Protein AF-A0A7S1UQX5-F1 (afdb_monomer_lite)

pLDDT: mean 83.24, std 14.81, range [31.02, 98.19]

Sequence (223 aa):
TNSTMTHAFTNCSPFKTVGVLFFVQLVHEDAQVPDVVDAFVSGKASMSRFLHDFLPGFGGYVTQLALYLQGMTSTKAKHRLEFRFDDPKRTVDNVIRQRLEHHELERLQRRKSIKKKERRQMIRLKQAEKFRAYHTNPTLFTGEEVDQMNAVRPTDDQVELMCNGLLRHHCCYRNCPDYLKNFMTENDRRFLRRRGLMRHFQHDNVNGTQAKGWHNACQKYVR

Radius of gyration: 35.77 Å; chains: 1; bounding box: 70×33×91 Å

Structure (mmCIF, N/CA/C/O backbone):
data_AF-A0A7S1UQX5-F1
#
_entry.id   AF-A0A7S1UQX5-F1
#
loop_
_atom_site.group_PDB
_atom_site.id
_atom_site.type_symbol
_atom_site.label_atom_id
_atom_site.label_alt_id
_atom_site.label_comp_id
_atom_site.label_asym_id
_atom_site.label_entity_id
_atom_site.label_seq_id
_atom_site.pdbx_PDB_ins_code
_atom_site.Cartn_x
_atom_site.Cartn_y
_atom_site.Cartn_z
_atom_site.occupancy
_atom_site.B_iso_or_equiv
_atom_site.auth_seq_id
_atom_site.auth_comp_id
_atom_site.auth_asym_id
_atom_site.auth_atom_id
_atom_site.pdbx_PDB_model_num
ATOM 1 N N . THR A 1 1 ? -0.573 -8.946 -8.338 1.00 39.69 1 THR A N 1
ATOM 2 C CA . THR A 1 1 ? 0.085 -9.657 -9.449 1.00 39.69 1 THR A CA 1
ATOM 3 C C . THR A 1 1 ? 0.193 -8.701 -10.617 1.00 39.69 1 THR A C 1
ATOM 5 O O . THR A 1 1 ? -0.637 -8.706 -11.513 1.00 39.69 1 THR A O 1
ATOM 8 N N . ASN A 1 2 ? 1.188 -7.810 -10.570 1.00 31.02 2 ASN A N 1
ATOM 9 C CA . ASN A 1 2 ? 1.537 -7.011 -11.738 1.00 31.02 2 ASN A CA 1
ATOM 10 C C . ASN A 1 2 ? 2.248 -7.959 -12.693 1.00 31.02 2 ASN A C 1
ATOM 12 O O . ASN A 1 2 ? 3.453 -8.162 -12.586 1.00 31.02 2 ASN A O 1
ATOM 16 N N . SER A 1 3 ? 1.473 -8.589 -13.573 1.00 38.72 3 SER A N 1
ATOM 17 C CA . SER A 1 3 ? 2.005 -9.118 -14.816 1.00 38.72 3 SER A CA 1
ATOM 18 C C . SER A 1 3 ? 2.465 -7.903 -15.617 1.00 38.72 3 SER A C 1
ATOM 20 O O . SER A 1 3 ? 1.751 -7.360 -16.454 1.00 38.72 3 SER A O 1
ATOM 22 N N . THR A 1 4 ? 3.660 -7.405 -15.297 1.00 39.09 4 THR A N 1
ATOM 23 C CA . THR A 1 4 ? 4.512 -6.836 -16.325 1.00 39.09 4 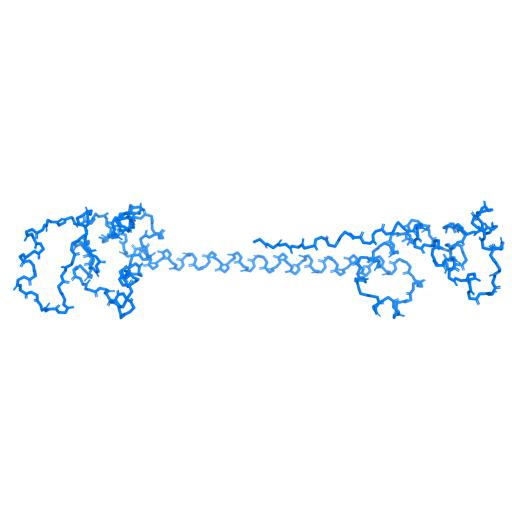THR A CA 1
ATOM 24 C C . THR A 1 4 ? 4.685 -7.976 -17.304 1.00 39.09 4 THR A C 1
ATOM 26 O O . THR A 1 4 ? 5.504 -8.864 -17.071 1.00 39.09 4 THR A O 1
ATOM 29 N N . MET A 1 5 ? 3.839 -8.007 -18.334 1.00 37.81 5 MET A N 1
ATOM 30 C CA . MET A 1 5 ? 4.180 -8.684 -19.565 1.00 37.81 5 MET A CA 1
ATOM 31 C C . MET A 1 5 ? 5.543 -8.127 -19.935 1.00 37.81 5 MET A C 1
ATOM 33 O O . MET A 1 5 ? 5.682 -7.005 -20.420 1.00 37.81 5 MET A O 1
ATOM 37 N N . THR A 1 6 ? 6.566 -8.891 -19.578 1.00 42.19 6 THR A N 1
ATOM 38 C CA . THR A 1 6 ? 7.854 -8.876 -20.221 1.00 42.19 6 THR A CA 1
ATOM 39 C C . THR A 1 6 ? 7.514 -9.106 -21.677 1.00 42.19 6 THR A C 1
ATOM 41 O O . THR A 1 6 ? 7.377 -10.241 -22.123 1.00 42.19 6 THR A O 1
ATOM 44 N N . HIS A 1 7 ? 7.296 -8.015 -22.418 1.00 43.50 7 HIS A N 1
ATOM 45 C CA . HIS A 1 7 ? 7.567 -8.028 -23.838 1.00 43.50 7 HIS A CA 1
ATOM 46 C C . HIS A 1 7 ? 8.934 -8.686 -23.918 1.00 43.50 7 HIS A C 1
ATOM 48 O O . HIS A 1 7 ? 9.900 -8.134 -23.389 1.00 43.50 7 HIS A O 1
ATOM 54 N N . ALA A 1 8 ? 8.975 -9.922 -24.422 1.00 41.66 8 ALA A N 1
ATOM 55 C CA . ALA A 1 8 ? 10.213 -10.563 -24.800 1.00 41.66 8 ALA A CA 1
ATOM 56 C C . ALA A 1 8 ? 10.880 -9.522 -25.682 1.00 41.66 8 ALA A C 1
ATOM 58 O O . ALA A 1 8 ? 10.361 -9.202 -26.754 1.00 41.66 8 ALA A O 1
ATOM 59 N N . PHE A 1 9 ? 11.871 -8.835 -25.111 1.00 43.25 9 PHE A N 1
ATOM 60 C CA . PHE A 1 9 ? 12.416 -7.647 -25.720 1.00 43.25 9 PHE A CA 1
ATOM 61 C C . PHE A 1 9 ? 12.790 -8.056 -27.136 1.00 43.25 9 PHE A C 1
ATOM 63 O O . PHE A 1 9 ? 13.454 -9.076 -27.333 1.00 43.25 9 PHE A O 1
ATOM 70 N N . THR A 1 10 ? 12.314 -7.290 -28.112 1.00 49.22 10 THR A N 1
ATOM 71 C CA . THR A 1 10 ? 12.783 -7.298 -29.494 1.00 49.22 10 THR A CA 1
ATOM 72 C C . THR A 1 10 ? 14.257 -6.876 -29.497 1.00 49.22 10 THR A C 1
ATOM 74 O O . THR A 1 10 ? 14.613 -5.806 -29.977 1.00 49.22 10 THR A O 1
ATOM 77 N N . ASN A 1 11 ? 15.108 -7.687 -28.872 1.00 51.62 11 ASN A N 1
ATOM 78 C CA . ASN A 1 11 ? 16.544 -7.537 -28.745 1.00 51.62 11 ASN A CA 1
ATOM 79 C C . ASN A 1 11 ? 17.152 -8.125 -30.014 1.00 51.62 11 ASN A C 1
ATOM 81 O O . ASN A 1 11 ? 17.810 -9.167 -30.002 1.00 51.62 11 ASN A O 1
ATOM 85 N N . CYS A 1 12 ? 16.902 -7.469 -31.146 1.00 57.09 12 CYS A N 1
ATOM 86 C CA . CYS A 1 12 ? 17.826 -7.608 -32.255 1.00 57.09 12 CYS A CA 1
ATOM 87 C C . CYS A 1 12 ? 19.167 -7.068 -31.758 1.00 57.09 12 CYS A C 1
ATOM 89 O O . CYS A 1 12 ? 19.245 -5.932 -31.290 1.00 57.09 12 CYS A O 1
ATOM 91 N N . SER A 1 13 ? 20.209 -7.902 -31.796 1.00 66.25 13 SER A N 1
ATOM 92 C CA . SER A 1 13 ? 21.559 -7.422 -31.520 1.00 66.25 13 SER A CA 1
ATOM 93 C C . SER A 1 13 ? 21.862 -6.240 -32.452 1.00 66.25 13 SER A C 1
ATOM 95 O O . SER A 1 13 ? 21.314 -6.196 -33.559 1.00 66.25 13 SER A O 1
ATOM 97 N N . PRO A 1 14 ? 22.742 -5.301 -32.066 1.00 64.56 14 PRO A N 1
ATOM 98 C CA . PRO A 1 14 ? 23.138 -4.199 -32.944 1.00 64.56 14 PRO A CA 1
ATOM 99 C C . PRO A 1 14 ? 23.530 -4.680 -34.351 1.00 64.56 14 PRO A C 1
ATOM 101 O O . PRO A 1 14 ? 23.203 -4.035 -35.340 1.00 64.56 14 PRO A O 1
ATOM 104 N N . PHE A 1 15 ? 24.127 -5.873 -34.446 1.00 67.94 15 PHE A N 1
ATOM 105 C CA . PHE A 1 15 ? 24.440 -6.559 -35.701 1.00 67.94 15 PHE A CA 1
ATOM 106 C C . PHE A 1 15 ? 23.213 -6.872 -36.563 1.00 67.94 15 PHE A C 1
ATOM 108 O O . PHE A 1 15 ? 23.235 -6.612 -37.761 1.00 67.94 15 PHE A O 1
ATOM 115 N N . LYS A 1 16 ? 22.131 -7.389 -35.970 1.00 71.44 16 LYS A N 1
ATOM 116 C CA . LYS A 1 16 ? 20.876 -7.651 -36.690 1.00 71.44 16 LYS A CA 1
ATOM 117 C C . LYS A 1 16 ? 20.224 -6.353 -37.157 1.00 71.44 16 LYS A C 1
ATOM 119 O O . LYS A 1 16 ? 19.716 -6.304 -38.269 1.00 71.44 16 LYS A O 1
ATOM 124 N N . THR A 1 17 ? 20.268 -5.302 -36.338 1.00 70.69 17 THR A N 1
ATOM 125 C CA . THR A 1 17 ? 19.738 -3.984 -36.715 1.00 70.69 17 THR A CA 1
ATOM 126 C C . THR A 1 17 ? 20.498 -3.408 -37.902 1.00 70.69 17 THR A C 1
ATOM 128 O O . THR A 1 17 ? 19.877 -2.993 -38.872 1.00 70.69 17 THR A O 1
ATOM 131 N N . VAL A 1 18 ? 21.831 -3.439 -37.867 1.00 72.06 18 VAL A N 1
ATOM 132 C CA . VAL A 1 18 ? 22.649 -2.937 -38.975 1.00 72.06 18 VAL A CA 1
ATOM 133 C C . VAL A 1 18 ? 22.492 -3.782 -40.232 1.00 72.06 18 VAL A C 1
ATOM 135 O O . VAL A 1 18 ? 22.355 -3.212 -41.305 1.00 72.06 18 VAL A O 1
ATOM 138 N N . GLY A 1 19 ? 22.405 -5.109 -40.114 1.00 74.88 19 GLY A N 1
ATOM 139 C CA . GLY A 1 19 ? 22.097 -5.971 -41.257 1.00 74.88 19 GLY A CA 1
ATOM 140 C C . GLY A 1 19 ? 20.764 -5.609 -41.922 1.00 74.88 19 GLY A C 1
ATOM 141 O O . GLY A 1 19 ? 20.696 -5.503 -43.140 1.00 74.88 19 GLY A O 1
ATOM 142 N N . VAL A 1 20 ? 19.718 -5.337 -41.134 1.00 77.31 20 VAL A N 1
ATOM 143 C CA . VAL A 1 20 ? 18.417 -4.900 -41.671 1.00 77.31 20 VAL A CA 1
ATOM 144 C C . VAL A 1 20 ? 18.505 -3.514 -42.313 1.00 77.31 20 VAL A C 1
ATOM 146 O O . VAL A 1 20 ? 17.935 -3.316 -43.379 1.00 77.31 20 VAL A O 1
ATOM 149 N N . LEU A 1 21 ? 19.226 -2.563 -41.710 1.00 75.38 21 LEU A N 1
ATOM 150 C CA . LEU A 1 21 ? 19.409 -1.227 -42.292 1.00 75.38 21 LEU A CA 1
ATOM 151 C C . LEU A 1 21 ? 20.172 -1.284 -43.624 1.00 75.38 21 LEU A C 1
ATOM 153 O O . LEU A 1 21 ? 19.762 -0.632 -44.578 1.00 75.38 21 LEU A O 1
ATOM 157 N N . PHE A 1 22 ? 21.220 -2.108 -43.703 1.00 77.31 22 PHE A N 1
ATOM 158 C CA . PHE A 1 22 ? 21.997 -2.318 -44.927 1.00 77.31 22 PHE A CA 1
ATOM 159 C C . PHE A 1 22 ? 21.156 -2.991 -46.019 1.00 77.31 22 PHE A C 1
ATOM 161 O O . PHE A 1 22 ? 21.194 -2.587 -47.174 1.00 77.31 22 PHE A O 1
ATOM 168 N N . PHE A 1 23 ? 20.339 -3.982 -45.647 1.00 80.69 23 PHE A N 1
ATOM 169 C CA . PHE A 1 23 ? 19.384 -4.606 -46.563 1.00 80.69 23 PHE A CA 1
ATOM 170 C C . PHE A 1 23 ? 18.376 -3.591 -47.121 1.00 80.69 23 PHE A C 1
ATOM 172 O O . PHE A 1 23 ? 18.176 -3.535 -48.329 1.00 80.69 23 PHE A O 1
ATOM 179 N N . VAL A 1 24 ? 17.769 -2.765 -46.262 1.00 79.12 24 VAL A N 1
ATOM 180 C CA . VAL A 1 24 ? 16.806 -1.732 -46.686 1.00 79.12 24 VAL A CA 1
ATOM 181 C C . VAL A 1 24 ? 17.456 -0.717 -47.624 1.00 79.12 24 VAL A C 1
ATOM 183 O O . VAL A 1 24 ? 16.841 -0.332 -48.613 1.00 79.12 24 VAL A O 1
ATOM 186 N N . GLN A 1 25 ? 18.695 -0.311 -47.343 1.00 80.06 25 GLN A N 1
ATOM 187 C CA . GLN A 1 25 ? 19.447 0.575 -48.226 1.00 80.06 25 GLN A CA 1
ATOM 188 C C . GLN A 1 25 ? 19.647 -0.048 -49.612 1.00 80.06 25 GLN A C 1
ATOM 190 O O . GLN A 1 25 ? 19.302 0.587 -50.600 1.00 80.06 25 GLN A O 1
ATOM 195 N N . LEU A 1 26 ? 20.141 -1.288 -49.687 1.00 83.12 26 LEU A N 1
ATOM 196 C CA . LEU A 1 26 ? 20.361 -1.973 -50.966 1.00 83.12 26 LEU A CA 1
ATOM 197 C C . LEU A 1 26 ? 19.061 -2.110 -51.771 1.00 83.12 26 LEU A C 1
ATOM 199 O O . LEU A 1 26 ? 19.061 -1.918 -52.981 1.00 83.12 26 LEU A O 1
ATOM 203 N N . VAL A 1 27 ? 17.936 -2.375 -51.099 1.00 81.44 27 VAL A N 1
ATOM 204 C CA . VAL A 1 27 ? 16.612 -2.404 -51.740 1.00 81.44 27 VAL A CA 1
ATOM 205 C C . VAL A 1 27 ? 16.208 -1.028 -52.284 1.00 81.44 27 VAL A C 1
ATOM 207 O O . VAL A 1 27 ? 15.616 -0.959 -53.354 1.00 81.44 27 VAL A O 1
ATOM 210 N N . HIS A 1 28 ? 16.519 0.066 -51.582 1.00 79.44 28 HIS A N 1
ATOM 211 C CA . HIS A 1 28 ? 16.268 1.429 -52.074 1.00 79.44 28 HIS A CA 1
ATOM 212 C C . HIS A 1 28 ? 17.201 1.851 -53.219 1.00 79.44 28 HIS A C 1
ATOM 214 O O . HIS A 1 28 ? 16.878 2.790 -53.939 1.00 79.44 28 HIS A O 1
ATOM 220 N N . GLU A 1 29 ? 18.344 1.185 -53.374 1.00 85.88 29 GLU A N 1
ATOM 221 C CA . GLU A 1 29 ? 19.304 1.382 -54.468 1.00 85.88 29 GLU A CA 1
ATOM 222 C C . GLU A 1 29 ? 19.028 0.443 -55.662 1.00 85.88 29 GLU A C 1
ATOM 224 O O . GLU A 1 29 ? 19.882 0.283 -56.532 1.00 85.88 29 GLU A O 1
ATOM 229 N N . ASP A 1 30 ? 17.848 -0.190 -55.703 1.00 91.19 30 ASP A N 1
ATOM 230 C CA . ASP A 1 30 ? 17.412 -1.137 -56.741 1.00 91.19 30 ASP A CA 1
ATOM 231 C C . ASP A 1 30 ? 18.352 -2.352 -56.933 1.00 91.19 30 ASP A C 1
ATOM 233 O O . ASP A 1 30 ? 18.379 -2.987 -57.997 1.00 91.19 30 ASP A O 1
ATOM 237 N N . ALA A 1 31 ? 19.109 -2.717 -55.889 1.00 91.06 31 ALA A N 1
ATOM 238 C CA . ALA A 1 31 ? 20.009 -3.866 -55.914 1.00 91.06 31 ALA A CA 1
ATOM 239 C C . ALA A 1 31 ? 19.235 -5.170 -56.159 1.00 91.06 31 ALA A C 1
ATOM 241 O O . ALA A 1 31 ? 18.176 -5.417 -55.569 1.00 91.06 31 ALA A O 1
ATOM 242 N N . GLN A 1 32 ? 19.778 -6.045 -57.006 1.00 93.50 32 GLN A N 1
ATOM 243 C CA . GLN A 1 32 ? 19.157 -7.331 -57.295 1.00 93.50 32 GLN A CA 1
ATOM 244 C C . GLN A 1 32 ? 19.489 -8.350 -56.199 1.00 93.50 32 GLN A C 1
ATOM 246 O O . GLN A 1 32 ? 20.444 -8.207 -55.435 1.00 93.50 32 GLN A O 1
ATOM 251 N N . VAL A 1 33 ? 18.706 -9.431 -56.127 1.00 90.94 33 VAL A N 1
ATOM 252 C CA . VAL A 1 33 ? 18.909 -10.510 -55.141 1.00 90.94 33 VAL A CA 1
ATOM 253 C C . VAL A 1 33 ? 20.369 -11.007 -55.085 1.00 90.94 33 VAL A C 1
ATOM 255 O O . VAL A 1 33 ? 20.880 -11.155 -53.972 1.00 90.94 33 VAL A O 1
ATOM 258 N N . PRO A 1 34 ? 21.078 -11.225 -56.216 1.00 93.31 34 PRO A N 1
ATOM 259 C CA . PRO A 1 34 ? 22.482 -11.634 -56.184 1.00 93.31 34 PRO A CA 1
ATOM 260 C C . PRO A 1 34 ? 23.407 -10.598 -55.534 1.00 93.31 34 PRO A C 1
ATOM 262 O O . PRO A 1 34 ? 24.309 -10.985 -54.797 1.00 93.31 34 PRO A O 1
ATOM 265 N N . ASP A 1 35 ? 23.155 -9.304 -55.746 1.00 89.56 35 ASP A N 1
ATOM 266 C CA . ASP A 1 35 ? 23.965 -8.208 -55.199 1.00 89.56 35 ASP A CA 1
ATOM 267 C C . ASP A 1 35 ? 23.820 -8.124 -53.679 1.00 89.56 35 ASP A C 1
ATOM 269 O O . ASP A 1 35 ? 24.799 -7.948 -52.952 1.00 89.56 35 ASP A O 1
ATOM 273 N N . VAL A 1 36 ? 22.594 -8.318 -53.183 1.00 85.38 36 VAL A N 1
ATOM 274 C CA . VAL A 1 36 ? 22.313 -8.374 -51.746 1.00 85.38 36 VAL A CA 1
ATOM 275 C C . VAL A 1 36 ? 23.044 -9.555 -51.116 1.00 85.38 36 VAL A C 1
ATOM 277 O O . VAL A 1 36 ? 23.737 -9.387 -50.112 1.00 85.38 36 VAL A O 1
ATOM 280 N N . VAL A 1 37 ? 22.930 -10.750 -51.703 1.00 88.56 37 VAL A N 1
ATOM 281 C CA . VAL A 1 37 ? 23.602 -11.949 -51.183 1.00 88.56 37 VAL A CA 1
ATOM 282 C C . VAL A 1 37 ? 25.123 -11.779 -51.204 1.00 88.56 37 VAL A C 1
ATOM 284 O O . VAL A 1 37 ? 25.760 -12.044 -50.182 1.00 88.56 37 VAL A O 1
ATOM 287 N N . ASP A 1 38 ? 25.701 -11.281 -52.303 1.00 89.88 38 ASP A N 1
ATOM 288 C CA . ASP A 1 38 ? 27.138 -10.991 -52.388 1.00 89.88 38 ASP A CA 1
ATOM 289 C C . ASP A 1 38 ? 27.563 -9.997 -51.308 1.00 89.88 38 ASP A C 1
ATOM 291 O O . ASP A 1 38 ? 28.568 -10.219 -50.634 1.00 89.88 38 ASP A O 1
ATOM 295 N N . ALA A 1 39 ? 26.781 -8.943 -51.062 1.00 86.00 39 ALA A N 1
ATOM 296 C CA . ALA A 1 39 ? 27.111 -7.951 -50.047 1.00 86.00 39 ALA A CA 1
ATOM 297 C C . ALA A 1 39 ? 27.226 -8.565 -48.640 1.00 86.00 39 ALA A C 1
ATOM 299 O O . ALA A 1 39 ? 28.151 -8.225 -47.898 1.00 86.00 39 ALA A O 1
ATOM 300 N N . PHE A 1 40 ? 26.345 -9.502 -48.273 1.00 84.94 40 PHE A N 1
ATOM 301 C CA . PHE A 1 40 ? 26.422 -10.198 -46.982 1.00 84.94 40 PHE A CA 1
ATOM 302 C C . PHE A 1 40 ? 27.538 -11.246 -46.932 1.00 84.94 40 PHE A C 1
ATOM 304 O O . PHE A 1 40 ? 28.253 -11.317 -45.932 1.00 84.94 40 PHE A O 1
ATOM 311 N N . VAL A 1 41 ? 27.719 -12.035 -47.994 1.00 87.44 41 VAL A N 1
ATOM 312 C CA . VAL A 1 41 ? 28.723 -13.114 -48.041 1.00 87.44 41 VAL A CA 1
ATOM 313 C C . VAL A 1 41 ? 30.148 -12.558 -48.099 1.00 87.44 41 VAL A C 1
ATOM 315 O O . VAL A 1 41 ? 31.033 -13.064 -47.413 1.00 87.44 41 VAL A O 1
ATOM 318 N N . SER A 1 42 ? 30.369 -11.486 -48.862 1.00 87.19 42 SER A N 1
ATOM 319 C CA . SER A 1 42 ? 31.676 -10.824 -49.001 1.00 87.19 42 SER A CA 1
ATOM 320 C C . SER A 1 42 ? 32.048 -9.932 -47.812 1.00 87.19 42 SER A C 1
ATOM 322 O O . SER A 1 42 ? 33.158 -9.404 -47.757 1.00 87.19 42 SER A O 1
ATOM 324 N N . GLY A 1 43 ? 31.131 -9.723 -46.861 1.00 81.00 43 GLY A N 1
ATOM 325 C CA . GLY A 1 43 ? 31.347 -8.839 -45.715 1.00 81.00 43 GLY A CA 1
ATOM 326 C C . GLY A 1 43 ? 31.265 -7.339 -46.035 1.00 81.00 43 GLY A C 1
ATOM 327 O O . GLY A 1 43 ? 31.562 -6.518 -45.160 1.00 81.00 43 GLY A O 1
ATOM 328 N N . LYS A 1 44 ? 30.827 -6.958 -47.246 1.00 81.19 44 LYS A N 1
ATOM 329 C CA . LYS A 1 44 ? 30.513 -5.558 -47.595 1.00 81.19 44 LYS A CA 1
ATOM 330 C C . LYS A 1 44 ? 29.381 -5.013 -46.714 1.00 81.19 44 LYS A C 1
ATOM 332 O O . LYS A 1 44 ? 29.480 -3.896 -46.217 1.00 81.19 44 LYS A O 1
ATOM 337 N N . ALA A 1 45 ? 28.373 -5.835 -46.423 1.00 78.31 45 ALA A N 1
ATOM 338 C CA . ALA A 1 45 ? 27.298 -5.558 -45.471 1.00 78.31 45 ALA A CA 1
ATOM 339 C C . ALA A 1 45 ? 27.719 -5.923 -44.034 1.00 78.31 45 ALA A C 1
ATOM 341 O O . ALA A 1 45 ? 27.109 -6.763 -43.368 1.00 78.31 45 ALA A O 1
ATOM 342 N N . SER A 1 46 ? 28.806 -5.316 -43.550 1.00 78.69 46 SER A N 1
ATOM 343 C CA . SER A 1 46 ? 29.290 -5.505 -42.178 1.00 78.69 46 SER A CA 1
ATOM 344 C C . SER A 1 46 ? 29.009 -4.295 -41.293 1.00 78.69 46 SER A C 1
ATOM 346 O O . SER A 1 46 ? 28.944 -3.154 -41.748 1.00 78.69 46 SER A O 1
ATOM 348 N N . MET A 1 47 ? 28.923 -4.541 -39.981 1.00 73.81 47 MET A N 1
ATOM 349 C CA . MET A 1 47 ? 28.844 -3.483 -38.969 1.00 73.81 47 MET A CA 1
ATOM 350 C C . MET A 1 47 ? 29.993 -2.480 -39.124 1.00 73.81 47 MET A C 1
ATOM 352 O O . MET A 1 47 ? 29.761 -1.281 -39.091 1.00 73.81 47 MET A O 1
ATOM 356 N N . SER A 1 48 ? 31.222 -2.957 -39.339 1.00 76.00 48 SER A N 1
ATOM 357 C CA . SER A 1 48 ? 32.386 -2.079 -39.501 1.00 76.00 48 SER A CA 1
ATOM 358 C C . SER A 1 48 ? 32.236 -1.139 -40.696 1.00 76.00 48 SER A C 1
ATOM 360 O O . SER A 1 48 ? 32.571 0.038 -40.587 1.00 76.00 48 SER A O 1
ATOM 362 N N . ARG A 1 49 ? 31.721 -1.646 -41.823 1.00 78.38 49 ARG A N 1
ATOM 363 C CA . ARG A 1 49 ? 31.525 -0.847 -43.032 1.00 78.38 49 ARG A CA 1
ATOM 364 C C . ARG A 1 49 ? 30.378 0.147 -42.879 1.00 78.38 49 ARG A C 1
ATOM 366 O O . ARG A 1 49 ? 30.559 1.318 -43.176 1.00 78.38 49 ARG A O 1
ATOM 373 N N . PHE A 1 50 ? 29.249 -0.287 -42.321 1.00 77.56 50 PHE A N 1
ATOM 374 C CA . PHE A 1 50 ? 28.130 0.603 -42.009 1.00 77.56 50 PHE A CA 1
ATOM 375 C C . PHE A 1 50 ? 28.555 1.755 -41.088 1.00 77.56 50 PHE A C 1
ATOM 377 O O . PHE A 1 50 ? 28.230 2.911 -41.331 1.00 77.56 50 PHE A O 1
ATOM 384 N N . LEU A 1 51 ? 29.323 1.453 -40.039 1.00 76.50 51 LEU A N 1
ATOM 385 C CA . LEU A 1 51 ? 29.840 2.472 -39.128 1.00 76.50 51 LEU A CA 1
ATOM 386 C C . LEU A 1 51 ? 30.780 3.451 -39.834 1.00 76.50 51 LEU A C 1
ATOM 388 O O . LEU A 1 51 ? 30.696 4.646 -39.583 1.00 76.50 51 LEU A O 1
ATOM 392 N N . HIS A 1 52 ? 31.644 2.952 -40.715 1.00 78.69 52 HIS A N 1
ATOM 393 C CA . HIS A 1 52 ? 32.537 3.787 -41.511 1.00 78.69 52 HIS A CA 1
ATOM 394 C C . HIS A 1 52 ? 31.763 4.731 -42.444 1.00 78.69 52 HIS A C 1
ATOM 396 O O . HIS A 1 52 ? 32.067 5.920 -42.495 1.00 78.69 52 HIS A O 1
ATOM 402 N N . ASP A 1 53 ? 30.760 4.210 -43.151 1.00 76.81 53 ASP A N 1
ATOM 403 C CA . ASP A 1 53 ? 30.067 4.942 -44.213 1.00 76.81 53 ASP A CA 1
ATOM 404 C C . ASP A 1 53 ? 29.037 5.940 -43.659 1.00 76.81 53 ASP A C 1
ATOM 406 O O . ASP A 1 53 ? 28.891 7.037 -44.194 1.00 76.81 53 ASP A O 1
ATOM 410 N N . PHE A 1 54 ? 28.357 5.599 -42.559 1.00 73.50 54 PHE A N 1
ATOM 411 C CA . PHE A 1 54 ? 27.290 6.432 -41.990 1.00 73.50 54 PHE A CA 1
ATOM 412 C C . PHE A 1 54 ? 27.716 7.253 -40.775 1.00 73.50 54 PHE A C 1
ATOM 414 O O . PHE A 1 54 ? 27.072 8.254 -40.464 1.00 73.50 54 PHE A O 1
ATOM 421 N N . LEU A 1 55 ? 28.772 6.844 -40.067 1.00 77.56 55 LEU A N 1
ATOM 422 C CA . LEU A 1 55 ? 29.245 7.500 -38.844 1.00 77.56 55 LEU A CA 1
ATOM 423 C C . LEU A 1 55 ? 30.775 7.604 -38.800 1.00 77.56 55 LEU A C 1
ATOM 425 O O . LEU A 1 55 ? 31.412 7.123 -37.849 1.00 77.56 55 LEU A O 1
ATOM 429 N N . PRO A 1 56 ? 31.382 8.255 -39.809 1.00 77.38 56 PRO A N 1
ATOM 430 C CA . PRO A 1 56 ? 32.824 8.411 -39.865 1.00 77.38 56 PRO A CA 1
ATOM 431 C C . PRO A 1 56 ? 33.327 9.160 -38.622 1.00 77.38 56 PRO A C 1
ATOM 433 O O . PRO A 1 56 ? 32.791 10.195 -38.231 1.00 77.38 56 PRO A O 1
ATOM 436 N N . GLY A 1 57 ? 34.367 8.620 -37.983 1.00 80.19 57 GLY A N 1
ATOM 437 C CA . GLY A 1 57 ? 35.015 9.239 -36.820 1.00 80.19 57 GLY A CA 1
ATOM 438 C C . GLY A 1 57 ? 34.492 8.801 -35.447 1.00 80.19 57 GLY A C 1
ATOM 439 O O . GLY A 1 57 ? 35.096 9.166 -34.439 1.00 80.19 57 GLY A O 1
ATOM 440 N N . PHE A 1 58 ? 33.441 7.977 -35.368 1.00 78.88 58 PHE A N 1
ATOM 441 C CA . PHE A 1 58 ? 32.986 7.404 -34.097 1.00 78.88 58 PHE A CA 1
ATOM 442 C C . PHE A 1 58 ? 33.502 5.975 -33.893 1.00 78.88 58 PHE A C 1
ATOM 444 O O . PHE A 1 58 ? 33.415 5.118 -34.770 1.00 78.88 58 PHE A O 1
ATOM 451 N N . GLY A 1 59 ? 34.023 5.692 -32.695 1.00 75.94 59 GLY A N 1
ATOM 452 C CA . GLY A 1 59 ? 34.454 4.344 -32.327 1.00 75.94 59 GLY A CA 1
ATOM 453 C C . GLY A 1 59 ? 33.270 3.375 -32.283 1.00 75.94 59 GLY A C 1
ATOM 454 O O . GLY A 1 59 ? 32.241 3.674 -31.674 1.00 75.94 59 GLY A O 1
ATOM 455 N N . GLY A 1 60 ? 33.423 2.187 -32.878 1.00 78.12 60 GLY A N 1
ATOM 456 C CA . GLY A 1 60 ? 32.304 1.261 -33.077 1.00 78.12 60 GLY A CA 1
ATOM 457 C C . GLY A 1 60 ? 31.566 0.843 -31.802 1.00 78.12 60 GLY A C 1
ATOM 458 O O . GLY A 1 60 ? 30.359 0.618 -31.845 1.00 78.12 60 GLY A O 1
ATOM 459 N N . TYR A 1 61 ? 32.242 0.825 -30.651 1.00 81.00 61 TYR A N 1
ATOM 460 C CA . TYR A 1 61 ? 31.605 0.529 -29.365 1.00 81.00 61 TYR A CA 1
ATOM 461 C C . TYR A 1 61 ? 30.612 1.615 -28.920 1.00 81.00 61 TYR A C 1
ATOM 463 O O . TYR A 1 61 ? 29.511 1.301 -28.469 1.00 81.00 61 TYR A O 1
ATOM 471 N N . VAL A 1 62 ? 30.965 2.897 -29.084 1.00 84.06 62 VAL A N 1
ATOM 472 C CA . VAL A 1 62 ? 30.087 4.025 -28.718 1.00 84.06 62 VAL A CA 1
ATOM 473 C C . VAL A 1 62 ? 28.838 4.008 -29.587 1.00 84.06 62 VAL A C 1
ATOM 475 O O . VAL A 1 62 ? 27.728 4.175 -29.086 1.00 84.06 62 VAL A O 1
ATOM 478 N N . THR A 1 63 ? 29.004 3.721 -30.876 1.00 82.19 63 THR A N 1
ATOM 479 C CA . THR A 1 63 ? 27.885 3.621 -31.805 1.00 82.19 63 THR A CA 1
ATOM 480 C C . THR A 1 63 ? 26.971 2.440 -31.503 1.00 82.19 63 THR A C 1
ATOM 482 O O . THR A 1 63 ? 25.752 2.601 -31.474 1.00 82.19 63 THR A O 1
ATOM 485 N N . GLN A 1 64 ? 27.531 1.266 -31.206 1.00 80.00 64 GLN A N 1
ATOM 486 C CA . GLN A 1 64 ? 26.739 0.107 -30.788 1.00 80.00 64 GLN A CA 1
ATOM 487 C C . GLN A 1 64 ? 25.944 0.389 -29.509 1.00 80.00 64 GLN A C 1
ATOM 489 O O . GLN A 1 64 ? 24.758 0.059 -29.441 1.00 80.00 64 GLN A O 1
ATOM 494 N N . LEU A 1 65 ? 26.568 1.033 -28.518 1.00 82.38 65 LEU A N 1
ATOM 495 C CA . LEU A 1 65 ? 25.898 1.427 -27.282 1.00 82.38 65 LEU A CA 1
ATOM 496 C C . LEU A 1 65 ? 24.771 2.430 -27.551 1.00 82.38 65 LEU A C 1
ATOM 498 O O . LEU A 1 65 ? 23.674 2.275 -27.020 1.00 82.38 65 LEU A O 1
ATOM 502 N N . ALA A 1 66 ? 25.013 3.429 -28.398 1.00 84.75 66 ALA A N 1
ATOM 503 C CA . ALA A 1 66 ? 24.021 4.434 -28.750 1.00 84.75 66 ALA A CA 1
ATOM 504 C C . ALA A 1 66 ? 22.812 3.818 -29.481 1.00 84.75 66 ALA A C 1
ATOM 506 O O . ALA A 1 66 ? 21.676 4.089 -29.093 1.00 84.75 66 ALA A O 1
ATOM 507 N N . LEU A 1 67 ? 23.041 2.926 -30.456 1.00 79.94 67 LEU A N 1
ATOM 508 C CA . LEU A 1 67 ? 21.982 2.171 -31.146 1.00 79.94 67 LEU A CA 1
ATOM 509 C C . LEU A 1 67 ? 21.172 1.307 -30.172 1.00 79.94 67 LEU A C 1
ATOM 511 O O . LEU A 1 67 ? 19.944 1.242 -30.250 1.00 79.94 67 LEU A O 1
ATOM 515 N N . TYR A 1 68 ? 21.850 0.648 -29.231 1.00 82.69 68 TYR A N 1
ATOM 516 C CA . TYR A 1 68 ? 21.190 -0.168 -28.217 1.00 82.69 68 TYR A CA 1
ATOM 517 C C . TYR A 1 68 ? 20.312 0.682 -27.287 1.00 82.69 68 TYR A C 1
ATOM 519 O O . TYR A 1 68 ? 19.126 0.392 -27.112 1.00 82.69 68 TYR A O 1
ATOM 527 N N . LEU A 1 69 ? 20.861 1.769 -26.737 1.00 82.00 69 LEU A N 1
ATOM 528 C CA . LEU A 1 69 ? 20.126 2.693 -25.871 1.00 82.00 69 LEU A CA 1
ATOM 529 C C . LEU A 1 69 ? 18.943 3.339 -26.604 1.00 82.00 69 LEU A C 1
ATOM 531 O O . LEU A 1 69 ? 17.870 3.478 -26.019 1.00 82.00 69 LEU A O 1
ATOM 535 N N . GLN A 1 70 ? 19.096 3.659 -27.890 1.00 78.19 70 GLN A N 1
ATOM 536 C CA . GLN A 1 70 ? 18.008 4.138 -28.745 1.00 78.19 70 GLN A CA 1
ATOM 537 C C . GLN A 1 70 ? 16.890 3.093 -28.888 1.00 78.19 70 GLN A C 1
ATOM 539 O O . GLN A 1 70 ? 15.704 3.418 -28.770 1.00 78.19 70 GLN A O 1
ATOM 544 N N . GLY A 1 71 ? 17.248 1.826 -29.107 1.00 76.31 71 GLY A N 1
ATOM 545 C CA . GLY A 1 71 ? 16.285 0.725 -29.163 1.00 76.31 71 GLY A CA 1
ATOM 546 C C . GLY A 1 71 ? 15.477 0.586 -27.870 1.00 76.31 71 GLY A C 1
ATOM 547 O O . GLY A 1 71 ? 14.276 0.317 -27.915 1.00 76.31 71 GLY A O 1
ATOM 548 N N . MET A 1 72 ? 16.108 0.844 -26.720 1.00 75.88 72 MET A N 1
ATOM 549 C CA . MET A 1 72 ? 15.446 0.817 -25.413 1.00 75.88 72 MET A CA 1
ATOM 550 C C . MET A 1 72 ? 14.518 2.013 -25.164 1.00 75.88 72 MET A C 1
ATOM 552 O O . MET A 1 72 ? 13.519 1.863 -24.459 1.00 75.88 72 MET A O 1
ATOM 556 N N . THR A 1 73 ? 14.832 3.201 -25.688 1.00 74.12 73 THR A N 1
ATOM 557 C CA . THR A 1 73 ? 14.000 4.402 -25.488 1.00 74.12 73 THR A CA 1
ATOM 558 C C . THR A 1 73 ? 12.793 4.437 -26.424 1.00 74.12 73 THR A C 1
ATOM 560 O O . THR A 1 73 ? 11.716 4.882 -26.025 1.00 74.12 73 THR A O 1
ATOM 563 N N . SER A 1 74 ? 12.927 3.908 -27.642 1.00 71.94 74 SER A N 1
ATOM 564 C CA . SER A 1 74 ? 11.892 3.967 -28.682 1.00 71.94 74 SER A CA 1
ATOM 565 C C . SER A 1 74 ? 11.091 2.665 -28.781 1.00 71.94 74 SER A C 1
ATOM 567 O O . SER A 1 74 ? 11.229 1.869 -29.718 1.00 71.94 74 SER A O 1
ATOM 569 N N . THR A 1 75 ? 10.204 2.456 -27.806 1.00 68.38 75 THR A N 1
ATOM 570 C CA . THR A 1 75 ? 9.344 1.257 -27.722 1.00 68.38 75 THR A CA 1
ATOM 571 C C . THR A 1 75 ? 8.276 1.189 -28.815 1.00 68.38 75 THR A C 1
ATOM 573 O O . THR A 1 75 ? 7.824 0.103 -29.165 1.00 68.38 75 THR A O 1
ATOM 576 N N . LYS A 1 76 ? 7.883 2.328 -29.396 1.00 72.75 76 LYS A N 1
ATOM 577 C CA . LYS A 1 76 ? 6.853 2.417 -30.440 1.00 72.75 76 LYS A CA 1
ATOM 578 C C . LYS A 1 76 ? 7.473 2.808 -31.781 1.00 72.75 76 LYS A C 1
ATOM 580 O O . LYS A 1 76 ? 8.233 3.770 -31.841 1.00 72.75 76 LYS A O 1
ATOM 585 N N . ALA A 1 77 ? 7.077 2.123 -32.858 1.00 66.25 77 ALA A N 1
ATOM 586 C CA . ALA A 1 77 ? 7.600 2.338 -34.213 1.00 66.25 77 ALA A CA 1
ATOM 587 C C . ALA A 1 77 ? 7.528 3.806 -34.672 1.00 66.25 77 ALA A C 1
ATOM 589 O O . ALA A 1 77 ? 8.497 4.322 -35.215 1.00 66.25 77 ALA A O 1
ATOM 590 N N . LYS A 1 78 ? 6.440 4.520 -34.350 1.00 69.88 78 LYS A N 1
ATOM 591 C CA . LYS A 1 78 ? 6.276 5.943 -34.697 1.00 69.88 78 LYS A CA 1
ATOM 592 C C . LYS A 1 78 ? 7.348 6.874 -34.105 1.00 69.88 78 LYS A C 1
ATOM 594 O O . LYS A 1 78 ? 7.674 7.873 -34.719 1.00 69.88 78 LYS A O 1
ATOM 599 N N . HIS A 1 79 ? 7.936 6.524 -32.957 1.00 66.31 79 HIS A N 1
ATOM 600 C CA . HIS A 1 79 ? 9.003 7.320 -32.331 1.00 66.31 79 HIS A CA 1
ATOM 601 C C . HIS A 1 79 ? 10.372 7.075 -32.982 1.00 66.31 79 HIS A C 1
ATOM 603 O O . HIS A 1 79 ? 11.321 7.801 -32.710 1.00 66.31 79 HIS A O 1
ATOM 609 N N . ARG A 1 80 ? 10.488 6.045 -33.832 1.00 65.94 80 ARG A N 1
ATOM 610 C CA . ARG A 1 80 ? 11.729 5.705 -34.540 1.00 65.94 80 ARG A CA 1
ATOM 611 C C . ARG A 1 80 ? 11.901 6.500 -35.836 1.00 65.94 80 ARG A C 1
ATOM 613 O O . ARG A 1 80 ? 13.020 6.589 -36.316 1.00 65.94 80 ARG A O 1
ATOM 620 N N . LEU A 1 81 ? 10.818 7.069 -36.378 1.00 61.06 81 LEU A N 1
ATOM 621 C CA . LEU A 1 81 ? 10.816 7.821 -37.641 1.00 61.06 81 LEU A CA 1
ATOM 622 C C . LEU A 1 81 ? 11.348 9.253 -37.492 1.00 61.06 81 LEU A C 1
ATOM 624 O O . LEU A 1 81 ? 11.919 9.798 -38.427 1.00 61.06 81 LEU A O 1
ATOM 628 N N . GLU A 1 82 ? 11.183 9.860 -36.317 1.00 62.50 82 GLU A N 1
ATOM 629 C CA . GLU A 1 82 ? 11.620 11.240 -36.046 1.00 62.50 82 GLU A CA 1
ATOM 630 C C . GLU A 1 82 ? 13.098 11.328 -35.636 1.00 62.50 82 GLU A C 1
ATOM 632 O O . GLU A 1 82 ? 13.653 12.417 -35.491 1.00 62.50 82 GLU A O 1
ATOM 637 N N . PHE A 1 83 ? 13.752 10.186 -35.423 1.00 63.41 83 PHE A N 1
ATOM 638 C CA . PHE A 1 83 ? 15.075 10.141 -34.826 1.00 63.41 83 PHE A CA 1
ATOM 639 C C . PHE A 1 83 ? 16.178 10.146 -35.891 1.00 63.41 83 PHE A C 1
ATOM 641 O O . PHE A 1 83 ? 16.255 9.250 -36.730 1.00 63.41 83 PHE A O 1
ATOM 648 N N . ARG A 1 84 ? 17.085 11.124 -35.807 1.00 68.19 84 ARG A N 1
ATOM 649 C CA . ARG A 1 84 ? 18.324 11.170 -36.594 1.00 68.19 84 ARG A CA 1
ATOM 650 C C . ARG A 1 84 ? 19.478 10.646 -35.744 1.00 68.19 84 ARG A C 1
ATOM 652 O O . ARG A 1 84 ? 19.751 11.188 -34.680 1.00 68.19 84 ARG A O 1
ATOM 659 N N . PHE A 1 85 ? 20.129 9.582 -36.206 1.00 74.44 85 PHE A N 1
ATOM 660 C CA . PHE A 1 85 ? 21.298 8.993 -35.552 1.00 74.44 85 PHE A CA 1
ATOM 661 C C . PHE A 1 85 ? 22.573 9.594 -36.151 1.00 74.44 85 PHE A C 1
ATOM 663 O O . PHE A 1 85 ? 23.278 8.956 -36.920 1.00 74.44 85 PHE A O 1
ATOM 670 N N . ASP A 1 86 ? 22.789 10.873 -35.855 1.00 79.62 86 ASP A N 1
ATOM 671 C CA . ASP A 1 86 ? 23.882 11.717 -36.355 1.00 79.62 86 ASP A CA 1
ATOM 672 C C . ASP A 1 86 ? 25.065 11.794 -35.373 1.00 79.62 86 ASP A C 1
ATOM 674 O O . ASP A 1 86 ? 26.216 11.881 -35.788 1.00 79.62 86 ASP A O 1
ATOM 678 N N . ASP A 1 87 ? 24.786 11.731 -34.068 1.00 84.69 87 ASP A N 1
ATOM 679 C CA . ASP A 1 87 ? 25.790 11.793 -33.006 1.00 84.69 87 ASP A CA 1
ATOM 680 C C . ASP A 1 87 ? 25.536 10.706 -31.938 1.00 84.69 87 ASP A C 1
ATOM 682 O O . ASP A 1 87 ? 24.700 10.866 -31.027 1.00 84.69 87 ASP A O 1
ATOM 686 N N . PRO A 1 88 ? 26.263 9.576 -32.023 1.00 86.56 88 PRO A N 1
ATOM 687 C CA . PRO A 1 88 ? 26.193 8.504 -31.040 1.00 86.56 88 PRO A CA 1
ATOM 688 C C . PRO A 1 88 ? 26.533 8.957 -29.620 1.00 86.56 88 PRO A C 1
ATOM 690 O O . PRO A 1 88 ? 25.888 8.522 -28.664 1.00 86.56 88 PRO A O 1
ATOM 693 N N . LYS A 1 89 ? 27.516 9.851 -29.461 1.00 89.00 89 LYS A N 1
ATOM 694 C CA . LYS A 1 89 ? 27.971 10.305 -28.144 1.00 89.00 89 LYS A CA 1
ATOM 695 C C . LYS A 1 89 ? 26.891 11.140 -27.468 1.00 89.00 89 LYS A C 1
ATOM 697 O O . LYS A 1 89 ? 26.516 10.850 -26.334 1.00 89.00 89 LYS A O 1
ATOM 702 N N . ARG A 1 90 ? 26.302 12.091 -28.198 1.00 89.31 90 ARG A N 1
ATOM 703 C CA . ARG A 1 90 ? 25.162 12.888 -27.719 1.00 89.31 90 ARG A CA 1
ATOM 704 C C . ARG A 1 90 ? 23.981 12.009 -27.314 1.00 89.31 90 ARG A C 1
ATOM 706 O O . ARG A 1 90 ? 23.324 12.288 -26.312 1.00 89.31 90 ARG A O 1
ATOM 713 N N . THR A 1 91 ? 23.715 10.945 -28.069 1.00 86.25 91 THR A N 1
ATOM 714 C CA . THR A 1 91 ? 22.646 9.987 -27.748 1.00 86.25 91 THR A CA 1
ATOM 715 C C . THR A 1 91 ? 22.906 9.298 -26.410 1.00 86.25 91 THR A C 1
ATOM 717 O O . THR A 1 91 ? 22.031 9.296 -25.543 1.00 86.25 91 THR A O 1
ATOM 720 N N . VAL A 1 92 ? 24.115 8.763 -26.214 1.00 89.69 92 VAL A N 1
ATOM 721 C CA . VAL A 1 92 ? 24.520 8.120 -24.955 1.00 89.69 92 VAL A CA 1
ATOM 722 C C . VAL A 1 92 ? 24.420 9.105 -23.789 1.00 89.69 92 VAL A C 1
ATOM 724 O O . VAL A 1 92 ? 23.756 8.803 -22.796 1.00 89.69 92 VAL A O 1
ATOM 727 N N . ASP A 1 93 ? 24.994 10.301 -23.930 1.00 91.12 93 ASP A N 1
ATOM 728 C CA . ASP A 1 93 ? 25.007 11.328 -22.883 1.00 91.12 93 ASP A CA 1
ATOM 729 C C . ASP A 1 93 ? 23.590 11.752 -22.478 1.00 91.12 93 ASP A C 1
ATOM 731 O O . ASP A 1 93 ? 23.283 11.868 -21.289 1.00 91.12 93 ASP A O 1
ATOM 735 N N . ASN A 1 94 ? 22.694 11.940 -23.451 1.00 89.25 94 ASN A N 1
ATOM 736 C 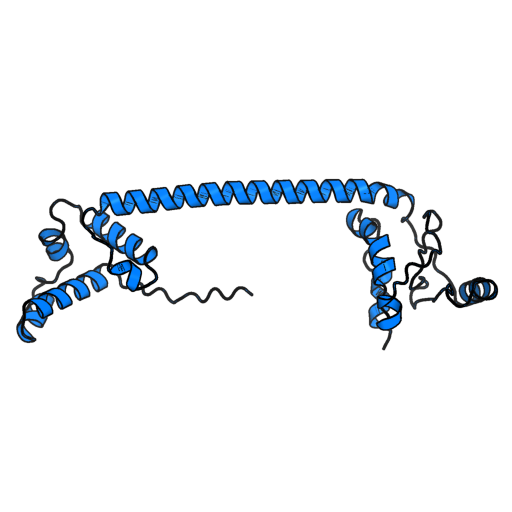CA . ASN A 1 94 ? 21.307 12.312 -23.186 1.00 89.25 94 ASN A CA 1
ATOM 737 C C . ASN A 1 94 ? 20.548 11.207 -22.451 1.00 89.25 94 ASN A C 1
ATOM 739 O O . ASN A 1 94 ? 19.843 11.496 -21.483 1.00 89.25 94 ASN A O 1
ATOM 743 N N . VAL A 1 95 ? 20.700 9.947 -22.871 1.00 88.62 95 VAL A N 1
ATOM 744 C CA . VAL A 1 95 ? 20.031 8.822 -22.205 1.00 88.62 95 VAL A CA 1
ATOM 745 C C . VAL A 1 95 ? 20.555 8.652 -20.782 1.00 88.62 95 VAL A C 1
ATOM 747 O O . VAL A 1 95 ? 19.756 8.486 -19.860 1.00 88.62 95 VAL A O 1
ATOM 750 N N . ILE A 1 96 ? 21.872 8.741 -20.571 1.00 90.19 96 ILE A N 1
ATOM 751 C CA . ILE A 1 96 ? 22.466 8.671 -19.230 1.00 90.19 96 ILE A CA 1
ATOM 752 C C . ILE A 1 96 ? 21.939 9.812 -18.357 1.00 90.19 96 ILE A C 1
ATOM 754 O O . ILE A 1 96 ? 21.462 9.552 -17.253 1.00 90.19 96 ILE A O 1
ATOM 758 N N . ARG A 1 97 ? 21.953 11.055 -18.856 1.00 93.00 97 ARG A N 1
ATOM 759 C CA . ARG A 1 97 ? 21.446 12.226 -18.125 1.00 93.00 97 ARG A CA 1
ATOM 760 C C . ARG A 1 97 ? 19.988 12.039 -17.708 1.00 93.00 97 ARG A C 1
ATOM 762 O O . ARG A 1 97 ? 19.682 12.136 -16.524 1.00 93.00 97 ARG A O 1
ATOM 769 N N . GLN A 1 98 ? 19.118 11.671 -18.648 1.00 89.12 98 GLN A N 1
ATOM 770 C CA . GLN A 1 98 ? 17.701 11.415 -18.372 1.00 89.12 98 GLN A CA 1
ATOM 771 C C . GLN A 1 98 ? 17.504 10.301 -17.336 1.00 89.12 98 GLN A C 1
ATOM 773 O O . GLN A 1 98 ? 16.637 10.398 -16.466 1.00 89.12 98 GLN A O 1
ATOM 778 N N . ARG A 1 99 ? 18.306 9.230 -17.400 1.00 87.38 99 ARG A N 1
ATOM 779 C CA . ARG A 1 99 ? 18.235 8.127 -16.430 1.00 87.38 99 ARG A CA 1
ATOM 780 C C . ARG A 1 99 ? 18.691 8.551 -15.038 1.00 87.38 99 ARG A C 1
ATOM 782 O O . ARG A 1 99 ? 18.047 8.159 -14.066 1.00 87.38 99 ARG A O 1
ATOM 789 N N . LEU A 1 100 ? 19.747 9.356 -14.935 1.00 92.44 100 LEU A N 1
ATOM 790 C CA . LEU A 1 100 ? 20.215 9.907 -13.662 1.00 92.44 100 LEU A CA 1
ATOM 791 C C . LEU A 1 100 ? 19.176 10.851 -13.043 1.00 92.44 100 LEU A C 1
ATOM 793 O O . LEU A 1 100 ? 18.853 10.709 -11.865 1.00 92.44 100 LEU A O 1
ATOM 797 N N . GLU A 1 101 ? 18.596 11.751 -13.840 1.00 94.56 101 GLU A N 1
ATOM 798 C CA . GLU A 1 101 ? 17.524 12.658 -13.405 1.00 94.56 101 GLU A CA 1
ATOM 799 C C . GLU A 1 101 ? 16.294 11.888 -12.908 1.00 94.56 101 GLU A C 1
ATOM 801 O O . GLU A 1 101 ? 15.770 12.168 -11.826 1.00 94.56 101 GLU A O 1
ATOM 806 N N . HIS A 1 102 ? 15.860 10.871 -13.660 1.00 88.81 102 HIS A N 1
ATOM 807 C CA . HIS A 1 102 ? 14.743 10.015 -13.266 1.00 88.81 102 HIS A CA 1
ATOM 808 C C . HIS A 1 102 ? 15.021 9.290 -11.947 1.00 88.81 102 HIS A C 1
ATOM 810 O O . HIS A 1 102 ? 14.182 9.290 -11.046 1.00 88.81 102 HIS A O 1
ATOM 816 N N . HIS A 1 103 ? 16.212 8.707 -11.807 1.00 93.00 103 HIS A N 1
ATOM 817 C CA . HIS A 1 103 ? 16.606 8.002 -10.594 1.00 93.00 103 HIS A CA 1
ATOM 818 C C . HIS A 1 103 ? 16.634 8.934 -9.372 1.00 93.00 103 HIS A C 1
ATOM 820 O O . HIS A 1 103 ? 16.134 8.571 -8.305 1.00 93.00 103 HIS A O 1
ATOM 826 N N . GLU A 1 104 ? 17.153 10.158 -9.503 1.00 94.94 104 GLU A N 1
ATOM 827 C CA . GLU A 1 104 ? 17.116 11.140 -8.413 1.00 94.94 104 GLU A CA 1
ATOM 828 C C . GLU A 1 104 ? 15.683 11.547 -8.044 1.00 94.94 104 GLU A C 1
ATOM 830 O O . GLU A 1 104 ? 15.334 11.605 -6.857 1.00 94.94 104 GLU A O 1
ATOM 835 N N . LEU A 1 105 ? 14.805 11.737 -9.033 1.00 95.50 105 LEU A N 1
ATOM 836 C CA . LEU A 1 105 ? 13.392 12.011 -8.783 1.00 95.50 105 LEU A CA 1
ATOM 837 C C . LEU A 1 105 ? 12.714 10.857 -8.026 1.00 95.50 105 LEU A C 1
ATOM 839 O O . LEU A 1 105 ? 12.016 11.098 -7.036 1.00 95.50 105 LEU A O 1
ATOM 843 N N . GLU A 1 106 ? 12.951 9.609 -8.431 1.00 94.31 106 GLU A N 1
ATOM 844 C CA . GLU A 1 106 ? 12.432 8.419 -7.748 1.00 94.31 106 GLU A CA 1
ATOM 845 C C . GLU A 1 106 ? 12.942 8.320 -6.306 1.00 94.31 106 GLU A C 1
ATOM 847 O O . GLU A 1 106 ? 12.163 8.064 -5.379 1.00 94.31 106 GLU A O 1
ATOM 852 N N . ARG A 1 107 ? 14.234 8.587 -6.070 1.00 96.00 107 ARG A N 1
ATOM 853 C CA . ARG A 1 107 ? 14.807 8.630 -4.715 1.00 96.00 107 ARG A CA 1
ATOM 854 C C . ARG A 1 107 ? 14.121 9.684 -3.854 1.00 96.00 107 ARG A C 1
ATOM 856 O O . ARG A 1 107 ? 13.766 9.399 -2.704 1.00 96.00 107 ARG A O 1
ATOM 863 N N . LEU A 1 108 ? 13.904 10.886 -4.387 1.00 96.75 108 LEU A N 1
ATOM 864 C CA . LEU A 1 108 ? 13.213 11.968 -3.685 1.00 96.75 108 LEU A CA 1
ATOM 865 C C . LEU A 1 108 ? 11.759 11.602 -3.368 1.00 96.75 108 LEU A C 1
ATOM 867 O O . LEU A 1 108 ? 11.306 11.797 -2.236 1.00 96.75 108 LEU A O 1
ATOM 871 N N . GLN A 1 109 ? 11.032 11.031 -4.328 1.00 95.75 109 GLN A N 1
ATOM 872 C CA . GLN A 1 109 ? 9.657 10.574 -4.129 1.00 95.75 109 GLN A CA 1
ATOM 873 C C . GLN A 1 109 ? 9.578 9.468 -3.073 1.00 95.75 109 GLN A C 1
ATOM 875 O O . GLN A 1 109 ? 8.752 9.544 -2.157 1.00 95.75 109 GLN A O 1
ATOM 880 N N . ARG A 1 110 ? 10.487 8.489 -3.122 1.00 95.88 110 ARG A N 1
ATOM 881 C CA . ARG A 1 110 ? 10.577 7.415 -2.129 1.00 95.88 110 ARG A CA 1
ATOM 882 C C . ARG A 1 110 ? 10.840 7.979 -0.735 1.00 95.88 110 ARG A C 1
ATOM 884 O O . ARG A 1 110 ? 10.101 7.652 0.193 1.00 95.88 110 ARG A O 1
ATOM 891 N N . ARG A 1 111 ? 11.796 8.903 -0.586 1.00 96.38 111 ARG A N 1
ATOM 892 C CA . ARG A 1 111 ? 12.066 9.602 0.687 1.00 96.38 111 ARG A CA 1
ATOM 893 C C . ARG A 1 111 ? 10.829 10.338 1.210 1.00 96.38 111 ARG A C 1
ATOM 895 O O . ARG A 1 111 ? 10.487 10.196 2.383 1.00 96.38 111 ARG A O 1
ATOM 902 N N . LYS A 1 112 ? 10.114 11.075 0.350 1.00 96.50 112 LYS A N 1
ATOM 903 C CA . LYS A 1 112 ? 8.854 11.751 0.718 1.00 96.50 112 LYS A CA 1
ATOM 904 C C . LYS A 1 112 ? 7.779 10.754 1.161 1.00 96.50 112 LYS A C 1
ATOM 906 O O . LYS A 1 112 ? 7.096 11.003 2.155 1.00 96.50 112 LYS A O 1
ATOM 911 N N . SER A 1 113 ? 7.636 9.623 0.468 1.00 95.88 113 SER A N 1
ATOM 912 C CA . SER A 1 113 ? 6.655 8.593 0.831 1.00 95.88 113 SER A CA 1
ATOM 913 C C . SER A 1 113 ? 6.953 7.948 2.188 1.00 95.88 113 SER A C 1
ATOM 915 O O . SER A 1 113 ? 6.024 7.745 2.971 1.00 95.88 113 SER A O 1
ATOM 917 N N . ILE A 1 114 ? 8.233 7.707 2.496 1.00 97.06 114 ILE A N 1
ATOM 918 C CA . ILE A 1 114 ? 8.680 7.142 3.773 1.00 97.06 114 ILE A CA 1
ATOM 919 C C . ILE A 1 114 ? 8.354 8.125 4.899 1.00 97.06 114 ILE A C 1
ATOM 921 O O . ILE A 1 114 ? 7.577 7.781 5.787 1.00 97.06 114 ILE A O 1
ATOM 925 N N . LYS A 1 115 ? 8.791 9.388 4.783 1.00 96.69 115 LYS A N 1
ATOM 926 C CA . LYS A 1 115 ? 8.490 10.435 5.777 1.00 96.69 115 LYS A CA 1
ATOM 927 C C . LYS A 1 115 ? 6.986 10.620 6.002 1.00 96.69 115 LYS A C 1
ATOM 929 O O . LYS A 1 115 ? 6.522 10.792 7.128 1.00 96.69 115 LYS A O 1
ATOM 934 N N . LYS A 1 116 ? 6.181 10.566 4.934 1.00 97.06 116 LYS A N 1
ATOM 935 C CA . LYS A 1 116 ? 4.713 10.650 5.029 1.00 97.06 116 LYS A CA 1
ATOM 936 C C . LYS A 1 116 ? 4.121 9.448 5.770 1.00 97.06 116 LYS A C 1
ATOM 938 O O . LYS A 1 116 ? 3.177 9.623 6.542 1.00 97.06 116 LYS A O 1
ATOM 943 N N . LYS A 1 117 ? 4.646 8.241 5.534 1.00 95.94 117 LYS A N 1
ATOM 944 C CA . LYS A 1 117 ? 4.233 7.013 6.228 1.00 95.94 117 LYS A CA 1
ATOM 945 C C . LYS A 1 117 ? 4.583 7.083 7.716 1.00 95.94 117 LYS A C 1
ATOM 947 O O . LYS A 1 117 ? 3.699 6.851 8.535 1.00 95.94 117 LYS A O 1
ATOM 952 N N . GLU A 1 118 ? 5.804 7.487 8.049 1.00 96.44 118 GLU A N 1
ATOM 953 C CA . GLU A 1 118 ? 6.275 7.671 9.429 1.00 96.44 118 GLU A CA 1
ATOM 954 C C . GLU A 1 118 ? 5.426 8.702 10.177 1.00 96.44 118 GLU A C 1
ATOM 956 O O . GLU A 1 118 ? 4.898 8.410 11.248 1.00 96.44 118 GLU A O 1
ATOM 961 N N . ARG A 1 119 ? 5.173 9.873 9.573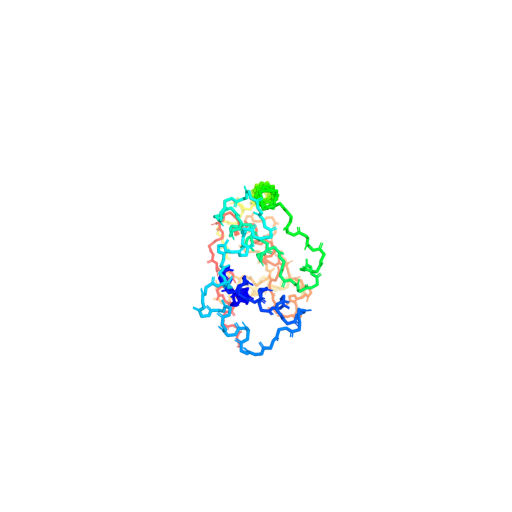 1.00 96.56 119 ARG A N 1
ATOM 962 C CA . ARG A 1 119 ? 4.299 10.900 10.165 1.00 96.56 119 ARG A CA 1
ATOM 963 C C . ARG A 1 119 ? 2.899 10.360 10.463 1.00 96.56 119 ARG A C 1
ATOM 965 O O . ARG A 1 119 ? 2.355 10.608 11.535 1.00 96.56 119 ARG A O 1
ATOM 972 N N . ARG A 1 120 ? 2.304 9.615 9.525 1.00 94.06 120 ARG A N 1
ATOM 973 C CA . ARG A 1 120 ? 0.987 8.981 9.723 1.00 94.06 120 ARG A CA 1
ATOM 974 C C . ARG A 1 120 ? 1.020 7.958 10.855 1.00 94.06 120 ARG A C 1
ATOM 976 O O . ARG A 1 120 ? 0.065 7.890 11.621 1.00 94.06 120 ARG A O 1
ATOM 983 N N . GLN A 1 121 ? 2.091 7.176 10.959 1.00 92.50 121 GLN A N 1
ATOM 984 C CA . GLN A 1 121 ? 2.264 6.200 12.029 1.00 92.50 121 GLN A CA 1
ATOM 985 C C . GLN A 1 121 ? 2.397 6.8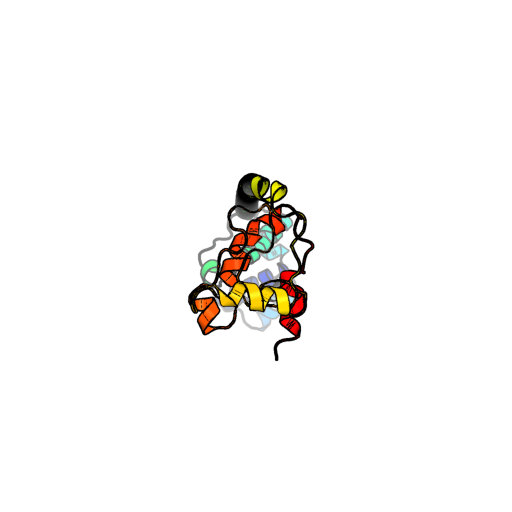81 13.394 1.00 92.50 121 GLN A C 1
ATOM 987 O O . GLN A 1 121 ? 1.699 6.480 14.318 1.00 92.50 121 GLN A O 1
ATOM 992 N N . MET A 1 122 ? 3.189 7.950 13.506 1.00 94.88 122 MET A N 1
ATOM 993 C CA . MET A 1 122 ? 3.312 8.714 14.754 1.00 94.88 122 MET A CA 1
ATOM 994 C C . MET A 1 122 ? 1.981 9.320 15.203 1.00 94.88 122 MET A C 1
ATOM 996 O O . MET A 1 122 ? 1.623 9.214 16.372 1.00 94.88 122 MET A O 1
ATOM 1000 N N . ILE A 1 123 ? 1.210 9.906 14.279 1.00 93.44 123 ILE A N 1
ATOM 1001 C CA . ILE A 1 123 ? -0.124 10.442 14.599 1.00 93.44 123 ILE A CA 1
ATOM 1002 C C . ILE A 1 123 ? -1.043 9.327 15.112 1.00 93.44 123 ILE A C 1
ATOM 1004 O O . ILE A 1 123 ? -1.731 9.518 16.111 1.00 93.44 123 ILE A O 1
ATOM 1008 N N . ARG A 1 124 ? -1.030 8.154 14.465 1.00 91.69 124 ARG A N 1
ATOM 1009 C CA . ARG A 1 124 ? -1.830 6.998 14.896 1.00 91.69 124 ARG A CA 1
ATOM 1010 C C . ARG A 1 124 ? -1.423 6.494 16.276 1.00 91.69 124 ARG A C 1
ATOM 1012 O O . ARG A 1 124 ? -2.312 6.207 17.065 1.00 91.69 124 ARG A O 1
ATOM 1019 N N . LEU A 1 125 ? -0.122 6.411 16.563 1.00 91.81 125 LEU A N 1
ATOM 1020 C CA . LEU A 1 125 ? 0.395 6.018 17.877 1.00 91.81 125 LEU A CA 1
ATOM 1021 C C . LEU A 1 125 ? -0.052 7.005 18.958 1.00 91.81 125 LEU A C 1
ATOM 1023 O O . LEU A 1 125 ? -0.619 6.588 19.958 1.00 91.81 125 LEU A O 1
ATOM 1027 N N . LYS A 1 126 ? 0.092 8.313 18.712 1.00 92.44 126 LYS A N 1
ATOM 1028 C CA . LYS A 1 126 ? -0.344 9.359 19.650 1.00 92.44 126 LYS A CA 1
ATOM 1029 C C . LYS A 1 126 ? -1.852 9.325 19.915 1.00 92.44 126 LYS A C 1
ATOM 1031 O O . LYS A 1 126 ? -2.297 9.528 21.037 1.00 92.44 126 LYS A O 1
ATOM 1036 N N . GLN A 1 127 ? -2.661 9.083 18.882 1.00 90.44 127 GLN A N 1
ATOM 1037 C CA . GLN A 1 127 ? -4.109 8.914 19.051 1.00 90.44 127 GLN A CA 1
ATOM 1038 C C . GLN A 1 127 ? -4.443 7.636 19.823 1.00 90.44 127 GLN A C 1
ATOM 1040 O O . GLN A 1 127 ? -5.364 7.636 20.636 1.00 90.44 127 GLN A O 1
ATOM 1045 N N . ALA A 1 128 ? -3.696 6.562 19.570 1.00 91.12 128 ALA A N 1
ATOM 1046 C CA . ALA A 1 128 ? -3.921 5.275 20.195 1.00 91.12 128 ALA A CA 1
ATOM 1047 C C . ALA A 1 128 ? -3.482 5.236 21.664 1.00 91.12 128 ALA A C 1
ATOM 1049 O O . ALA A 1 128 ? -4.092 4.517 22.446 1.00 91.12 128 ALA A O 1
ATOM 1050 N N . GLU A 1 129 ? -2.491 6.031 22.065 1.00 90.50 129 GLU A N 1
ATOM 1051 C CA . GLU A 1 129 ? -1.916 6.050 23.416 1.00 90.50 129 GLU A CA 1
ATOM 1052 C C . GLU A 1 129 ? -2.969 6.106 24.534 1.00 90.50 129 GLU A C 1
ATOM 1054 O O . GLU A 1 129 ? -2.879 5.357 25.503 1.00 90.50 129 GLU A O 1
ATOM 1059 N N . LYS A 1 130 ? -4.033 6.897 24.354 1.00 88.38 130 LYS A N 1
ATOM 1060 C CA . LYS A 1 130 ? -5.135 7.013 25.325 1.00 88.38 130 LYS A CA 1
ATOM 1061 C C . LYS A 1 130 ? -5.845 5.681 25.585 1.00 88.38 130 LYS A C 1
ATOM 1063 O O . LYS A 1 130 ? -6.208 5.384 26.715 1.00 88.38 130 LYS A O 1
ATOM 1068 N N . PHE A 1 131 ? -6.004 4.856 24.555 1.00 88.69 131 PHE A N 1
ATOM 1069 C CA . PHE A 1 131 ? -6.686 3.564 24.651 1.00 88.69 131 PHE A CA 1
ATOM 1070 C C . PHE A 1 131 ? -5.856 2.518 25.398 1.00 88.69 131 PHE A C 1
ATOM 1072 O O . PHE A 1 131 ? -6.417 1.559 25.918 1.00 88.69 131 PHE A O 1
ATOM 1079 N N . ARG A 1 132 ? -4.537 2.717 25.533 1.00 88.00 132 ARG A N 1
ATOM 1080 C CA . ARG A 1 132 ? -3.664 1.815 26.298 1.00 88.00 132 ARG A CA 1
ATOM 1081 C C . ARG A 1 132 ? -4.029 1.758 27.782 1.00 88.00 132 ARG A C 1
ATOM 1083 O O . ARG A 1 132 ? -3.825 0.723 28.401 1.00 88.00 132 ARG A O 1
ATOM 1090 N N . ALA A 1 133 ? -4.572 2.844 28.335 1.00 88.19 133 ALA A N 1
ATOM 1091 C CA . ALA A 1 133 ? -5.008 2.898 29.729 1.00 88.19 133 ALA A CA 1
ATOM 1092 C C . ALA A 1 133 ? -6.318 2.129 29.975 1.00 88.19 133 ALA A C 1
ATOM 1094 O O . ALA A 1 133 ? -6.568 1.662 31.085 1.00 88.19 133 ALA A O 1
ATOM 1095 N N . TYR A 1 134 ? -7.156 2.007 28.944 1.00 89.62 134 TYR A N 1
ATOM 1096 C CA . TYR A 1 134 ? -8.519 1.505 29.086 1.00 89.62 134 TYR A CA 1
ATOM 1097 C C . TYR A 1 134 ? -8.693 0.084 28.546 1.00 89.62 134 TYR A C 1
ATOM 1099 O O . TYR A 1 134 ? -9.436 -0.709 29.121 1.00 89.62 134 TYR A O 1
ATOM 1107 N N . HIS A 1 135 ? -8.008 -0.253 27.451 1.00 89.81 135 HIS A N 1
ATOM 1108 C CA . HIS A 1 135 ? -8.185 -1.504 26.715 1.00 89.81 135 HIS A CA 1
ATOM 1109 C C . HIS A 1 135 ? -7.141 -2.561 27.092 1.00 89.81 135 HIS A C 1
ATOM 1111 O O . HIS A 1 135 ? -6.404 -3.061 26.240 1.00 89.81 135 HIS A O 1
ATOM 1117 N N . THR A 1 136 ? -7.071 -2.886 28.385 1.00 86.94 136 THR A N 1
ATOM 1118 C CA . THR A 1 136 ? -6.132 -3.887 28.918 1.00 86.94 136 THR A CA 1
ATOM 1119 C C . THR A 1 136 ? -6.740 -5.287 28.879 1.00 86.94 136 THR A C 1
ATOM 1121 O O . THR A 1 136 ? -6.300 -6.125 28.101 1.00 86.94 136 THR A O 1
ATOM 1124 N N . ASN A 1 137 ? -7.801 -5.522 29.659 1.00 88.81 137 ASN A N 1
ATOM 1125 C CA . ASN A 1 137 ? -8.477 -6.817 29.756 1.00 88.81 137 ASN A CA 1
ATOM 1126 C C . ASN A 1 137 ? -9.975 -6.638 29.482 1.00 88.81 137 ASN A C 1
ATOM 1128 O O . ASN A 1 137 ? -10.620 -5.853 30.189 1.00 88.81 137 ASN A O 1
ATOM 1132 N N . PRO A 1 138 ? -10.542 -7.313 28.467 1.00 92.44 138 PRO A N 1
ATOM 1133 C CA . PRO A 1 138 ? -11.977 -7.273 28.257 1.00 92.44 138 PRO A CA 1
ATOM 1134 C C . PRO A 1 138 ? -12.681 -8.066 29.364 1.00 92.44 138 PRO A C 1
ATOM 1136 O O . PRO A 1 138 ? -12.183 -9.088 29.830 1.00 92.44 138 PRO A O 1
ATOM 1139 N N . THR A 1 139 ? -13.854 -7.597 29.772 1.00 94.75 139 THR A N 1
ATOM 1140 C CA . THR A 1 139 ? -14.777 -8.372 30.606 1.00 94.75 139 THR A CA 1
ATOM 1141 C C . THR A 1 139 ? -15.434 -9.428 29.734 1.00 94.75 139 THR A C 1
ATOM 1143 O O . THR A 1 139 ? -15.915 -9.116 28.644 1.00 94.75 139 THR A O 1
ATOM 1146 N N . LEU A 1 140 ? -15.410 -10.670 30.206 1.00 95.25 140 LEU A N 1
ATOM 1147 C CA . LEU A 1 140 ? -16.184 -11.755 29.625 1.00 95.25 140 LEU A CA 1
ATOM 1148 C C . LEU A 1 140 ? -17.534 -11.809 30.329 1.00 95.25 140 LEU A C 1
ATOM 1150 O O . LEU A 1 140 ? -17.600 -11.580 31.534 1.00 95.25 140 LEU A O 1
ATOM 1154 N N . PHE A 1 141 ? -18.569 -12.095 29.559 1.00 96.75 141 PHE A N 1
ATOM 1155 C CA . PHE A 1 141 ? -19.947 -12.148 30.004 1.00 96.75 141 PHE A CA 1
ATOM 1156 C C . PHE A 1 141 ? -20.496 -13.560 29.831 1.00 96.75 141 PHE A C 1
ATOM 1158 O O . PHE A 1 141 ? -20.139 -14.288 28.898 1.00 96.75 141 PHE A O 1
ATOM 1165 N N . THR A 1 142 ? -21.389 -13.922 30.734 1.00 97.56 142 THR A N 1
ATOM 1166 C CA . THR A 1 142 ? -22.232 -15.113 30.678 1.00 97.56 142 THR A CA 1
ATOM 1167 C C . THR A 1 142 ? -23.591 -14.780 30.058 1.00 97.56 142 THR A C 1
ATOM 1169 O O . THR A 1 142 ? -23.957 -13.611 29.919 1.00 97.56 142 THR A O 1
ATOM 1172 N N . GLY A 1 143 ? -24.348 -15.812 29.667 1.00 97.50 143 GLY A N 1
ATOM 1173 C CA . GLY A 1 143 ? -25.717 -15.631 29.168 1.00 97.50 143 GLY A CA 1
ATOM 1174 C C . GLY A 1 143 ? -26.621 -14.972 30.211 1.00 97.50 143 GLY A C 1
ATOM 1175 O O . GLY A 1 143 ? -27.292 -13.996 29.902 1.00 97.50 143 GLY A O 1
ATOM 1176 N N . GLU A 1 144 ? -26.537 -15.422 31.466 1.00 98.19 144 GLU A N 1
ATOM 1177 C CA . GLU A 1 144 ? -27.332 -14.886 32.578 1.00 98.19 144 GLU A CA 1
ATOM 1178 C C . GLU A 1 144 ? -27.063 -13.394 32.828 1.00 98.19 144 GLU A C 1
ATOM 1180 O O . GLU A 1 144 ? -28.000 -12.616 32.999 1.00 98.19 144 GLU A O 1
ATOM 1185 N N . GLU A 1 145 ? -25.796 -12.964 32.804 1.00 98.00 145 GLU A N 1
ATOM 1186 C CA . GLU A 1 145 ? -25.439 -11.543 32.939 1.00 98.00 145 GLU A CA 1
ATOM 1187 C C . GLU A 1 145 ? -25.999 -10.704 31.785 1.00 98.00 145 GLU A C 1
ATOM 1189 O O . GLU A 1 145 ? -26.469 -9.584 31.993 1.00 98.00 145 GLU A O 1
ATOM 1194 N N . VAL A 1 146 ? -25.960 -11.243 30.564 1.00 97.88 146 VAL A N 1
ATOM 1195 C CA . VAL A 1 146 ? -26.510 -10.583 29.377 1.00 97.88 146 VAL A CA 1
ATOM 1196 C C . VAL A 1 146 ? -28.027 -10.458 29.468 1.00 97.88 146 VAL A C 1
ATOM 1198 O O . VAL A 1 146 ? -28.541 -9.370 29.209 1.00 97.88 146 VAL A O 1
ATOM 1201 N N . ASP A 1 147 ? -28.730 -11.501 29.903 1.00 98.00 147 ASP A N 1
ATOM 1202 C CA . ASP A 1 147 ? -30.184 -11.480 30.092 1.00 98.00 147 ASP A CA 1
ATOM 1203 C C . ASP A 1 147 ? -30.593 -10.455 31.160 1.00 98.00 147 ASP A C 1
ATOM 1205 O O . ASP A 1 147 ? -31.504 -9.652 30.942 1.00 98.00 147 ASP A O 1
ATOM 1209 N N . GLN A 1 148 ? -29.864 -10.400 32.280 1.00 97.94 148 GLN A N 1
ATOM 1210 C CA . GLN A 1 148 ? -30.076 -9.396 33.329 1.00 97.94 148 GLN A CA 1
ATOM 1211 C C . GLN A 1 148 ? -29.845 -7.967 32.820 1.00 97.94 148 GLN A C 1
ATOM 1213 O O . GLN A 1 148 ? -30.629 -7.065 33.118 1.00 97.94 148 GLN A O 1
ATOM 1218 N N . MET A 1 149 ? -28.790 -7.743 32.031 1.00 97.12 149 MET A N 1
ATOM 1219 C CA . MET A 1 149 ? -28.521 -6.436 31.425 1.00 97.12 149 MET A CA 1
ATOM 1220 C C . MET A 1 149 ? -29.613 -6.028 30.434 1.00 97.12 149 MET A C 1
ATOM 1222 O O . MET A 1 149 ? -29.985 -4.857 30.366 1.00 97.12 149 MET A O 1
ATOM 1226 N N . ASN A 1 150 ? -30.104 -6.986 29.657 1.00 98.19 150 ASN A N 1
ATOM 1227 C CA . ASN A 1 150 ? -31.099 -6.779 28.617 1.00 98.19 150 ASN A CA 1
ATOM 1228 C C . ASN A 1 150 ? -32.504 -6.521 29.174 1.00 98.19 150 ASN A C 1
ATOM 1230 O O . ASN A 1 150 ? -33.241 -5.732 28.582 1.00 98.19 150 ASN A O 1
ATOM 1234 N N . ALA A 1 151 ? -32.830 -7.062 30.353 1.00 98.00 151 ALA A N 1
ATOM 1235 C CA . ALA A 1 151 ? -34.113 -6.858 31.032 1.00 98.00 151 ALA A CA 1
ATOM 1236 C C . ALA A 1 151 ? -34.462 -5.379 31.295 1.00 98.00 151 ALA A C 1
ATOM 1238 O O . ALA A 1 151 ? -35.638 -5.026 31.361 1.00 98.00 151 ALA A O 1
ATOM 1239 N N . VAL A 1 152 ? -33.454 -4.513 31.443 1.00 97.06 152 VAL A N 1
ATOM 1240 C CA . VAL A 1 152 ? -33.630 -3.074 31.726 1.00 97.06 152 VAL A CA 1
ATOM 1241 C C . VAL A 1 152 ? -33.235 -2.161 30.561 1.00 97.06 152 VAL A C 1
ATOM 1243 O O . VAL A 1 152 ? -33.437 -0.949 30.634 1.00 97.06 152 VAL A O 1
ATOM 1246 N N . ARG A 1 153 ? -32.646 -2.709 29.492 1.00 96.31 153 ARG A N 1
ATOM 1247 C CA . ARG A 1 153 ? -32.213 -1.941 28.315 1.00 96.31 153 ARG A CA 1
ATOM 1248 C C . ARG A 1 153 ? -33.370 -1.768 27.326 1.00 96.31 153 ARG A C 1
ATOM 1250 O O . ARG A 1 153 ? -34.236 -2.635 27.237 1.00 96.31 153 ARG A O 1
ATOM 1257 N N . PRO A 1 154 ? -33.388 -0.688 26.531 1.00 96.62 154 PRO A N 1
ATOM 1258 C CA . PRO A 1 154 ? -34.351 -0.560 25.447 1.00 96.62 154 PRO A CA 1
ATOM 1259 C C . PRO A 1 154 ? -34.052 -1.580 24.338 1.00 96.62 154 PRO A C 1
ATOM 1261 O O . PRO A 1 154 ? -32.935 -2.091 24.215 1.00 96.62 154 PRO A O 1
ATOM 1264 N N . THR A 1 155 ? -35.059 -1.898 23.525 1.00 94.19 155 THR A N 1
ATOM 1265 C CA . THR A 1 155 ? -34.981 -2.944 22.490 1.00 94.19 155 THR A CA 1
ATOM 1266 C C . THR A 1 155 ? -33.945 -2.663 21.398 1.00 94.19 155 THR A C 1
ATOM 1268 O O . THR A 1 155 ? -33.443 -3.592 20.774 1.00 94.19 155 THR A O 1
ATOM 1271 N N . ASP A 1 156 ? -33.605 -1.398 21.157 1.00 93.00 156 ASP A N 1
ATOM 1272 C CA . ASP A 1 156 ? -32.621 -0.964 20.161 1.00 93.00 156 ASP A CA 1
ATOM 1273 C C . ASP A 1 156 ? -31.175 -0.895 20.695 1.00 93.00 156 ASP A C 1
ATOM 1275 O O . ASP A 1 156 ? -30.240 -0.722 19.906 1.00 93.00 156 ASP A O 1
ATOM 1279 N N . ASP A 1 157 ? -30.981 -1.086 22.006 1.00 95.12 157 ASP A N 1
ATOM 1280 C CA . ASP A 1 157 ? -29.676 -1.114 22.686 1.00 95.12 157 ASP A CA 1
ATOM 1281 C C . ASP A 1 157 ? -29.427 -2.408 23.485 1.00 95.12 157 ASP A C 1
ATOM 1283 O O . ASP A 1 157 ? -28.668 -2.445 24.461 1.00 95.12 157 ASP A O 1
ATOM 1287 N N . GLN A 1 158 ? -30.069 -3.496 23.070 1.00 97.00 158 GLN A N 1
ATOM 1288 C CA . GLN A 1 158 ? -29.815 -4.818 23.632 1.00 97.00 158 GLN A CA 1
ATOM 1289 C C . GLN A 1 158 ? -28.381 -5.259 23.318 1.00 97.00 158 GLN A C 1
ATOM 1291 O O . GLN A 1 158 ? -27.864 -5.052 22.214 1.00 97.00 158 GLN A O 1
ATOM 1296 N N . VAL A 1 159 ? -27.726 -5.878 24.296 1.00 96.94 159 VAL A N 1
ATOM 1297 C CA . VAL A 1 159 ? -26.412 -6.490 24.114 1.00 96.94 159 VAL A CA 1
ATOM 1298 C C . VAL A 1 159 ? -26.561 -7.898 23.543 1.00 96.94 159 VAL A C 1
ATOM 1300 O O . VAL A 1 159 ? -27.501 -8.623 23.858 1.00 96.94 159 VAL A O 1
ATOM 1303 N N . GLU A 1 160 ? -25.610 -8.299 22.704 1.00 95.62 160 GLU A N 1
ATOM 1304 C CA . GLU A 1 160 ? -25.590 -9.625 22.083 1.00 95.62 160 GLU A CA 1
ATOM 1305 C C . GLU A 1 160 ? -24.291 -10.343 22.447 1.00 95.62 160 GLU A C 1
ATOM 1307 O O . GLU A 1 160 ? -23.198 -9.836 22.163 1.00 95.62 160 GLU A O 1
ATOM 1312 N N . LEU A 1 161 ? -24.415 -11.517 23.070 1.00 95.56 161 LEU A N 1
ATOM 1313 C CA . LEU A 1 161 ? -23.285 -12.339 23.491 1.00 95.56 161 LEU A CA 1
ATOM 1314 C C . LEU A 1 161 ? -22.711 -13.147 22.325 1.00 95.56 161 LEU A C 1
ATOM 1316 O O . LEU A 1 161 ? -23.435 -13.749 21.537 1.00 95.56 161 LEU A O 1
ATOM 1320 N N . MET A 1 162 ? -21.387 -13.202 22.237 1.00 93.38 162 MET A N 1
ATOM 1321 C CA . MET A 1 162 ? -20.663 -14.042 21.289 1.00 93.38 162 MET A CA 1
ATOM 1322 C C . MET A 1 162 ? -20.134 -15.321 21.944 1.00 93.38 162 MET A C 1
ATOM 1324 O O . MET A 1 162 ? -19.977 -15.404 23.158 1.00 93.38 162 MET A O 1
ATOM 1328 N N . CYS A 1 163 ? -19.738 -16.295 21.117 1.00 91.31 163 CYS A N 1
ATOM 1329 C CA . CYS A 1 163 ? -19.225 -17.594 21.569 1.00 91.31 163 CYS A CA 1
ATOM 1330 C C . CYS A 1 163 ? -17.985 -17.561 22.482 1.00 91.31 163 CYS A C 1
ATOM 1332 O O . CYS A 1 163 ? -17.664 -18.549 23.128 1.00 91.31 163 CYS A O 1
ATOM 1334 N N . ASN A 1 164 ? -17.268 -16.442 22.523 1.00 90.00 164 ASN A N 1
ATOM 1335 C CA . ASN A 1 164 ? -16.060 -16.228 23.319 1.00 90.00 164 ASN A CA 1
ATOM 1336 C C . ASN A 1 164 ? -16.338 -15.430 24.602 1.00 90.00 164 ASN A C 1
ATOM 1338 O O . ASN A 1 164 ? -15.389 -14.972 25.233 1.00 90.00 164 ASN A O 1
ATOM 1342 N N . GLY A 1 165 ? -17.609 -15.193 24.940 1.00 92.88 165 GLY A N 1
ATOM 1343 C CA . GLY A 1 165 ? -18.010 -14.386 26.091 1.00 92.88 165 GLY A CA 1
ATOM 1344 C C . GLY A 1 165 ? -17.898 -12.873 25.876 1.00 92.88 165 GLY A C 1
ATOM 1345 O O . GLY A 1 165 ? -18.089 -12.114 26.816 1.00 92.88 165 GLY A O 1
ATOM 1346 N N . LEU A 1 166 ? -17.571 -12.394 24.671 1.00 94.50 166 LEU A N 1
ATOM 1347 C CA . LEU A 1 166 ? -17.533 -10.958 24.368 1.00 94.50 166 LEU A CA 1
ATOM 1348 C C . LEU A 1 166 ? -18.857 -10.480 23.778 1.00 94.50 166 LEU A C 1
ATOM 1350 O O . LEU A 1 166 ? -19.628 -11.261 23.229 1.00 94.50 166 LEU A O 1
ATOM 1354 N N . LEU A 1 167 ? -19.093 -9.174 23.832 1.00 95.25 167 LEU A N 1
ATOM 1355 C CA . LEU A 1 167 ? -20.276 -8.563 23.238 1.00 95.25 167 LEU A CA 1
ATOM 1356 C C . LEU A 1 167 ? -20.034 -8.236 21.762 1.00 95.25 167 LEU A C 1
ATOM 1358 O O . LEU A 1 167 ? -18.943 -7.831 21.349 1.00 95.25 167 LEU A O 1
ATOM 1362 N N . ARG A 1 168 ? -21.068 -8.409 20.938 1.00 94.00 168 ARG A N 1
ATOM 1363 C CA . ARG A 1 168 ? -20.952 -8.291 19.480 1.00 94.00 168 ARG A CA 1
ATOM 1364 C C . ARG A 1 168 ? -20.730 -6.857 19.004 1.00 94.00 168 ARG A C 1
ATOM 1366 O O . ARG A 1 168 ? -19.955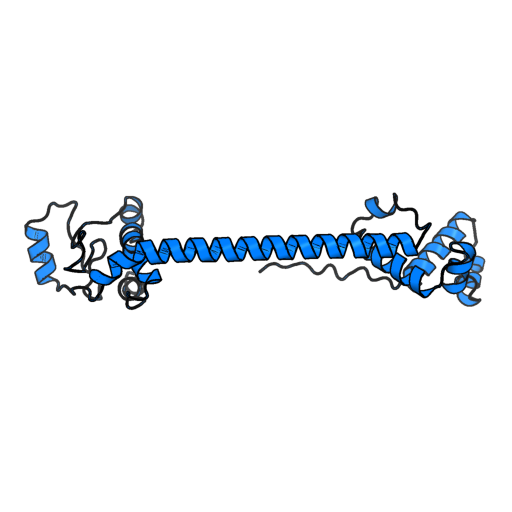 -6.639 18.069 1.00 94.00 168 ARG A O 1
ATOM 1373 N N . HIS A 1 169 ? -21.415 -5.896 19.620 1.00 96.00 169 HIS A N 1
ATOM 1374 C CA . HIS A 1 169 ? -21.455 -4.498 19.178 1.00 96.00 169 HIS A CA 1
ATOM 1375 C C . HIS A 1 169 ? -21.087 -3.489 20.265 1.00 96.00 169 HIS A C 1
ATOM 1377 O O . HIS A 1 169 ? -21.039 -2.293 19.979 1.00 96.00 169 HIS A O 1
ATOM 1383 N N . HIS A 1 170 ? -20.770 -3.957 21.470 1.00 96.62 170 HIS A N 1
ATOM 1384 C CA . HIS A 1 170 ? -20.531 -3.113 22.635 1.00 96.62 170 HIS A CA 1
ATOM 1385 C C . HIS A 1 170 ? -19.102 -3.272 23.145 1.00 96.62 170 HIS A C 1
ATOM 1387 O O . HIS A 1 170 ? -18.503 -4.341 23.028 1.00 96.62 170 HIS A O 1
ATOM 1393 N N . CYS A 1 171 ? -18.530 -2.203 23.700 1.00 95.06 171 CYS A N 1
ATOM 1394 C CA . CYS A 1 171 ? -17.188 -2.271 24.274 1.00 95.06 171 CYS A CA 1
ATOM 1395 C C . CYS A 1 171 ? -17.200 -3.036 25.607 1.00 95.06 171 CYS A C 1
ATOM 1397 O O . CYS A 1 171 ? -17.947 -2.690 26.520 1.00 95.06 171 CYS A O 1
ATOM 1399 N N . CYS A 1 172 ? -16.335 -4.046 25.732 1.00 95.00 172 CYS A N 1
ATOM 1400 C CA . CYS A 1 172 ? -16.244 -4.910 26.915 1.00 95.00 172 CYS A CA 1
ATOM 1401 C C . CYS A 1 172 ? -15.174 -4.471 27.931 1.00 95.00 172 CYS A C 1
ATOM 1403 O O . CYS A 1 172 ? -14.912 -5.188 28.892 1.00 95.00 172 CYS A O 1
ATOM 1405 N N . TYR A 1 173 ? -14.506 -3.334 27.740 1.00 94.38 173 TYR A N 1
ATOM 1406 C CA . TYR A 1 173 ? -13.435 -2.884 28.632 1.00 94.38 173 TYR A CA 1
ATOM 1407 C C . TYR A 1 173 ? -13.981 -1.942 29.707 1.00 94.38 173 TYR A C 1
ATOM 1409 O O . TYR A 1 173 ? -14.320 -0.806 29.395 1.00 94.38 173 TYR A O 1
ATOM 1417 N N . ARG A 1 174 ? -14.036 -2.389 30.971 1.00 94.56 174 ARG A N 1
ATOM 1418 C CA . ARG A 1 174 ? -14.639 -1.632 32.095 1.00 94.56 174 ARG A CA 1
ATOM 1419 C C . ARG A 1 174 ? -14.085 -0.221 32.275 1.00 94.56 174 ARG A C 1
ATOM 1421 O O . ARG A 1 174 ? -14.825 0.684 32.630 1.00 94.56 174 ARG A O 1
ATOM 1428 N N . ASN A 1 175 ? -12.793 -0.035 32.012 1.00 93.19 175 ASN A N 1
ATOM 1429 C CA . ASN A 1 175 ? -12.135 1.263 32.160 1.00 93.19 175 ASN A CA 1
ATOM 1430 C C . ASN A 1 175 ? -12.332 2.174 30.937 1.00 93.19 175 ASN A C 1
ATOM 1432 O O . ASN A 1 175 ? -11.881 3.315 30.954 1.00 93.19 175 ASN A O 1
ATOM 1436 N N . CYS A 1 176 ? -12.950 1.689 29.856 1.00 94.31 176 CYS A N 1
ATOM 1437 C CA . CYS A 1 176 ? -13.201 2.493 28.668 1.00 94.31 176 CYS A CA 1
ATOM 1438 C C . CYS A 1 176 ? -14.319 3.511 28.928 1.00 94.31 176 CYS A C 1
ATOM 1440 O O . CYS A 1 176 ? -15.379 3.122 29.416 1.00 94.31 176 CYS A O 1
ATOM 1442 N N . PRO A 1 177 ? -14.144 4.789 28.536 1.00 94.94 177 PRO A N 1
ATOM 1443 C CA . PRO A 1 177 ? -15.217 5.784 28.603 1.00 94.94 177 PRO A CA 1
ATOM 1444 C C . PRO A 1 177 ? -16.481 5.382 27.831 1.00 94.94 177 PRO A C 1
ATOM 1446 O O . PRO A 1 177 ? -17.569 5.855 28.136 1.00 94.94 177 PRO A O 1
ATOM 1449 N N . ASP A 1 178 ? -16.335 4.510 26.832 1.00 96.00 178 ASP A N 1
ATOM 1450 C CA . ASP A 1 178 ? -17.427 3.967 26.031 1.00 96.00 178 ASP A CA 1
ATOM 1451 C C . ASP A 1 178 ? -17.815 2.528 26.458 1.00 96.00 178 ASP A C 1
ATOM 1453 O O . ASP A 1 178 ? -18.328 1.756 25.643 1.00 96.00 178 ASP A O 1
ATOM 1457 N N . TYR A 1 179 ? -17.540 2.116 27.704 1.00 96.56 179 TYR A N 1
ATOM 1458 C CA . TYR A 1 179 ? -17.915 0.789 28.213 1.00 96.56 179 TYR A CA 1
ATOM 1459 C C . TYR A 1 179 ? -19.419 0.530 28.040 1.00 96.56 179 TYR A C 1
ATOM 1461 O O . TYR A 1 179 ? -20.248 1.363 28.398 1.00 96.56 179 TYR A O 1
ATOM 1469 N N . LEU A 1 180 ? -19.769 -0.625 27.463 1.00 96.19 180 LEU A N 1
ATOM 1470 C CA . LEU A 1 180 ? -21.142 -1.012 27.115 1.00 96.19 180 LEU A CA 1
ATOM 1471 C C . LEU A 1 180 ? -21.902 -0.015 26.224 1.00 96.19 180 LEU A C 1
ATOM 1473 O O . LEU A 1 180 ? -23.132 -0.051 26.176 1.00 96.19 180 LEU A O 1
ATOM 1477 N N . LYS A 1 181 ? -21.197 0.851 25.491 1.00 97.12 181 LYS A N 1
ATOM 1478 C CA . LYS A 1 181 ? -21.792 1.675 24.438 1.00 97.12 181 LYS A CA 1
ATOM 1479 C C . LYS A 1 181 ? -21.978 0.861 23.169 1.00 97.12 181 LYS A C 1
ATOM 1481 O O . LYS A 1 181 ? -21.073 0.131 22.764 1.00 97.12 181 LYS A O 1
ATOM 1486 N N . ASN A 1 182 ? -23.114 1.041 22.508 1.00 96.88 182 ASN A N 1
ATOM 1487 C CA . ASN A 1 182 ? -23.402 0.404 21.233 1.00 96.88 182 ASN A CA 1
ATOM 1488 C C . ASN A 1 182 ? -22.692 1.102 20.075 1.00 96.88 182 ASN A C 1
ATOM 1490 O O . ASN A 1 182 ? -22.897 2.286 19.806 1.00 96.88 182 ASN A O 1
ATOM 1494 N N . PHE A 1 183 ? -21.868 0.345 19.360 1.00 96.69 183 PHE A N 1
ATOM 1495 C CA . PHE A 1 183 ? -21.169 0.785 18.159 1.00 96.69 183 PHE A CA 1
ATOM 1496 C C . PHE A 1 183 ? -21.760 0.176 16.883 1.00 96.69 183 PHE A C 1
ATOM 1498 O O . PHE A 1 183 ? -21.105 0.167 15.840 1.00 96.69 183 PHE A O 1
ATOM 1505 N N . MET A 1 184 ? -22.970 -0.376 16.929 1.00 95.81 184 MET A N 1
ATOM 1506 C CA . MET A 1 184 ? -23.637 -0.920 15.752 1.00 95.81 184 MET A CA 1
ATOM 1507 C C . MET A 1 184 ? -23.941 0.193 14.740 1.00 95.81 184 MET A C 1
ATOM 1509 O O . MET A 1 184 ? -24.609 1.177 15.041 1.00 95.81 184 MET A O 1
ATOM 1513 N N . THR A 1 185 ? -23.444 0.037 13.513 1.00 95.88 185 THR A N 1
ATOM 1514 C CA . THR A 1 185 ? -23.795 0.923 12.393 1.00 95.88 185 THR A CA 1
ATOM 1515 C C . THR A 1 185 ? -24.961 0.359 11.583 1.00 95.88 185 THR A C 1
ATOM 1517 O O . THR A 1 185 ? -25.242 -0.835 11.634 1.00 95.88 185 THR A O 1
ATOM 1520 N N . GLU A 1 186 ? -25.589 1.174 10.738 1.00 95.19 186 GLU A N 1
ATOM 1521 C CA . GLU A 1 186 ? -26.668 0.703 9.853 1.00 95.19 186 GLU A CA 1
ATOM 1522 C C . GLU A 1 186 ? -26.217 -0.436 8.915 1.00 95.19 186 GLU A C 1
ATOM 1524 O O . GLU A 1 186 ? -26.916 -1.419 8.684 1.00 95.19 186 GLU A O 1
ATOM 1529 N N . ASN A 1 187 ? -24.969 -0.371 8.446 1.00 94.31 187 ASN A N 1
ATOM 1530 C CA . ASN A 1 187 ? -24.368 -1.461 7.677 1.00 94.31 187 ASN A CA 1
ATOM 1531 C C . ASN A 1 187 ? -24.144 -2.728 8.513 1.00 94.31 187 ASN A C 1
ATOM 1533 O O . ASN A 1 187 ? -24.138 -3.829 7.965 1.00 94.31 187 ASN A O 1
ATOM 1537 N N . ASP A 1 188 ? -23.901 -2.581 9.813 1.00 94.06 188 ASP A N 1
ATOM 1538 C CA . ASP A 1 188 ? -23.730 -3.716 10.715 1.00 94.06 188 ASP A CA 1
ATOM 1539 C C . ASP A 1 188 ? -25.064 -4.427 10.946 1.00 94.06 188 ASP A C 1
ATOM 1541 O O . ASP A 1 188 ? -25.081 -5.653 10.872 1.00 94.06 188 ASP A O 1
ATOM 1545 N N . ARG A 1 189 ? -26.170 -3.676 11.073 1.00 92.38 189 ARG A N 1
ATOM 1546 C CA . ARG A 1 189 ? -27.540 -4.220 11.099 1.00 92.38 189 ARG A CA 1
ATOM 1547 C C . ARG A 1 189 ? -27.861 -4.996 9.828 1.00 92.38 189 ARG A C 1
ATOM 1549 O O . ARG A 1 189 ? -28.241 -6.159 9.886 1.00 92.38 189 ARG A O 1
ATOM 1556 N N . ARG A 1 190 ? -27.638 -4.376 8.665 1.00 93.62 190 ARG A N 1
ATOM 1557 C CA . ARG A 1 190 ? -28.016 -4.957 7.367 1.00 93.62 190 ARG A CA 1
ATOM 1558 C C . ARG A 1 190 ? -27.207 -6.194 6.980 1.00 93.62 190 ARG A C 1
ATOM 1560 O O . ARG A 1 190 ? -27.731 -7.090 6.329 1.00 93.62 190 ARG A O 1
ATOM 1567 N N . PHE A 1 191 ? -25.917 -6.222 7.313 1.00 92.00 191 PHE A N 1
ATOM 1568 C CA . PHE A 1 191 ? -24.992 -7.261 6.843 1.00 92.00 191 PHE A CA 1
ATOM 1569 C C . PHE A 1 191 ? -24.413 -8.122 7.964 1.00 92.00 191 PHE A C 1
ATOM 1571 O O . PHE A 1 191 ? -23.459 -8.863 7.713 1.00 92.00 191 PHE A O 1
ATOM 1578 N N . LEU A 1 192 ? -24.931 -7.997 9.190 1.00 87.81 192 LEU A N 1
ATOM 1579 C CA . LEU A 1 192 ? -24.479 -8.755 10.358 1.00 87.81 192 LEU A CA 1
ATOM 1580 C C . LEU A 1 192 ? -22.964 -8.602 10.627 1.00 87.81 192 LEU A C 1
ATOM 1582 O O . LEU A 1 192 ? -22.286 -9.524 11.090 1.00 87.81 192 LEU A O 1
ATOM 1586 N N . ARG A 1 193 ? -22.412 -7.414 10.336 1.00 90.44 193 ARG A N 1
ATOM 1587 C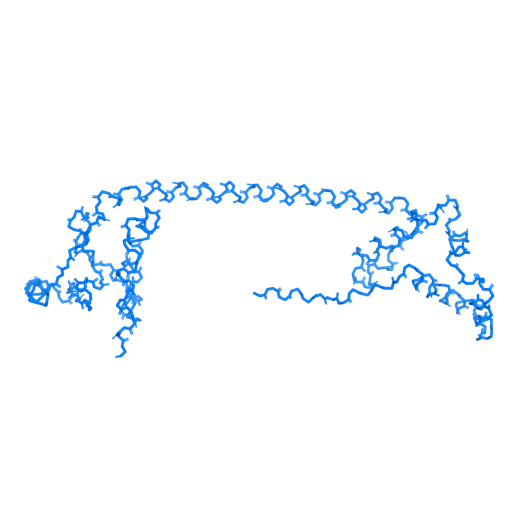 CA . ARG A 1 193 ? -20.982 -7.068 10.501 1.00 90.44 193 ARG A CA 1
ATOM 1588 C C . ARG A 1 193 ? -20.737 -6.334 11.820 1.00 90.44 193 ARG A C 1
ATOM 1590 O O . ARG A 1 193 ? -21.666 -6.042 12.541 1.00 90.44 193 ARG A O 1
ATOM 1597 N N . ARG A 1 194 ? -19.476 -6.058 12.168 1.00 91.31 194 ARG A N 1
ATOM 1598 C CA . ARG A 1 194 ? -19.092 -5.350 13.414 1.00 91.31 194 ARG A CA 1
ATOM 1599 C C . ARG A 1 194 ? -18.183 -4.154 13.144 1.00 91.31 194 ARG A C 1
ATOM 1601 O O . ARG A 1 194 ? -17.227 -3.897 13.864 1.00 91.31 194 ARG A O 1
ATOM 1608 N N . ARG A 1 195 ? -18.404 -3.457 12.032 1.00 91.88 195 ARG A N 1
ATOM 1609 C CA . ARG A 1 195 ? -17.523 -2.392 11.544 1.00 91.88 195 ARG A CA 1
ATOM 1610 C C . ARG A 1 195 ? -17.418 -1.237 12.523 1.00 91.88 195 ARG A C 1
ATOM 1612 O O . ARG A 1 195 ? -16.320 -0.710 12.648 1.00 91.88 195 ARG A O 1
ATOM 1619 N N . GLY A 1 196 ? -18.503 -0.820 13.173 1.00 94.88 196 GLY A N 1
ATOM 1620 C CA . GLY A 1 196 ? -18.419 0.288 14.124 1.00 94.88 196 GLY A CA 1
ATOM 1621 C C . GLY A 1 196 ? -17.587 -0.067 15.355 1.00 94.88 196 GLY A C 1
ATOM 1622 O O . GLY A 1 196 ? -16.645 0.660 15.666 1.00 94.88 196 GLY A O 1
ATOM 1623 N N . LEU A 1 197 ? -17.816 -1.239 15.958 1.00 93.62 197 LEU A N 1
ATOM 1624 C CA . LEU A 1 197 ? -16.995 -1.723 17.076 1.00 93.62 197 LEU A CA 1
ATOM 1625 C C . LEU A 1 197 ? -15.521 -1.897 16.664 1.00 93.62 197 LEU A C 1
ATOM 1627 O O . LEU A 1 197 ? -14.610 -1.468 17.366 1.00 93.62 197 LEU A O 1
ATOM 1631 N N . MET A 1 198 ? -15.259 -2.437 15.469 1.00 92.00 198 MET A N 1
ATOM 1632 C CA . MET A 1 198 ? -13.887 -2.581 14.965 1.00 92.00 198 MET A CA 1
ATOM 1633 C C . MET A 1 198 ? -13.202 -1.240 14.656 1.00 92.00 198 MET A C 1
ATOM 1635 O O . MET A 1 198 ? -11.973 -1.178 14.675 1.00 92.00 198 MET A O 1
ATOM 1639 N N . ARG A 1 199 ? -13.953 -0.162 14.383 1.00 92.38 199 ARG A N 1
ATOM 1640 C CA . ARG A 1 199 ? -13.387 1.196 14.293 1.00 92.38 199 ARG A CA 1
ATOM 1641 C C . ARG A 1 199 ? -12.989 1.719 15.666 1.00 92.38 199 ARG A C 1
ATOM 1643 O O . ARG A 1 199 ? -11.927 2.319 15.776 1.00 92.38 199 ARG A O 1
ATOM 1650 N N . HIS A 1 200 ? -13.794 1.460 16.695 1.00 92.25 200 HIS A N 1
ATOM 1651 C CA . HIS A 1 200 ? -13.441 1.806 18.071 1.00 92.25 200 HIS A CA 1
ATOM 1652 C C . HIS A 1 200 ? -12.129 1.113 18.492 1.00 92.25 200 HIS A C 1
ATOM 1654 O O . HIS A 1 200 ? -11.199 1.775 18.946 1.00 92.25 200 HIS A O 1
ATOM 1660 N N . PHE A 1 201 ? -11.974 -0.179 18.182 1.00 90.38 201 PHE A N 1
ATOM 1661 C CA . PHE A 1 201 ? -10.740 -0.941 18.440 1.00 90.38 201 PHE A CA 1
ATOM 1662 C C . PHE A 1 201 ? -9.617 -0.738 17.408 1.00 90.38 201 PHE A C 1
ATOM 1664 O O . PHE A 1 201 ? -8.590 -1.423 17.446 1.00 90.38 201 PHE A O 1
ATOM 1671 N N . GLN A 1 202 ? -9.759 0.194 16.459 1.00 89.75 202 GLN A N 1
ATOM 1672 C CA . GLN A 1 202 ? -8.717 0.441 15.457 1.00 89.75 202 GLN A CA 1
ATOM 1673 C C . GLN A 1 202 ? -7.387 0.841 16.116 1.00 89.75 202 GLN A C 1
ATOM 1675 O O . GLN A 1 202 ? -6.316 0.494 15.611 1.00 89.75 202 GLN A O 1
ATOM 1680 N N . HIS A 1 203 ? -7.458 1.546 17.243 1.00 88.12 203 HIS A N 1
ATOM 1681 C CA . HIS A 1 203 ? -6.302 2.014 17.997 1.00 88.12 203 HIS A CA 1
ATOM 1682 C C . HIS A 1 203 ? -5.589 0.898 18.774 1.00 88.12 203 HIS A C 1
ATOM 1684 O O . HIS A 1 203 ? -4.364 0.924 18.886 1.00 88.12 203 HIS A O 1
ATOM 1690 N N . ASP A 1 204 ? -6.300 -0.142 19.200 1.00 86.62 204 ASP A N 1
ATOM 1691 C CA . ASP A 1 204 ? -5.702 -1.244 19.968 1.00 86.62 204 ASP A CA 1
ATOM 1692 C C . ASP A 1 204 ? -4.748 -2.077 19.111 1.00 86.62 204 ASP A C 1
ATOM 1694 O O . ASP A 1 204 ? -3.694 -2.518 19.572 1.00 86.62 204 ASP A O 1
ATOM 1698 N N . ASN A 1 205 ? -5.076 -2.221 17.823 1.00 82.12 205 ASN A N 1
ATOM 1699 C CA . ASN A 1 205 ? -4.194 -2.844 16.836 1.00 82.12 205 ASN A CA 1
ATOM 1700 C C . ASN A 1 205 ? -2.884 -2.068 16.654 1.00 82.12 205 ASN A C 1
ATOM 1702 O O . ASN A 1 205 ? -1.855 -2.667 16.344 1.00 82.12 205 ASN A O 1
ATOM 1706 N N . VAL A 1 206 ? -2.922 -0.743 16.824 1.00 84.94 206 VAL A N 1
ATOM 1707 C CA . VAL A 1 206 ? -1.740 0.122 16.723 1.00 84.94 206 VAL A CA 1
ATOM 1708 C C . VAL A 1 206 ? -0.875 0.002 17.977 1.00 84.94 206 VAL A C 1
ATOM 1710 O O . VAL A 1 206 ? 0.345 -0.057 17.856 1.00 84.94 206 VAL A O 1
ATOM 1713 N N . ASN A 1 207 ? -1.491 -0.083 19.158 1.00 82.81 207 ASN A N 1
ATOM 1714 C CA . ASN A 1 207 ? -0.777 -0.228 20.429 1.00 82.81 207 ASN A CA 1
ATOM 1715 C C . ASN A 1 207 ? -0.251 -1.645 20.688 1.00 82.81 207 ASN A C 1
ATOM 1717 O O . ASN A 1 207 ? 0.571 -1.833 21.581 1.00 82.81 207 ASN A O 1
ATOM 1721 N N . GLY A 1 208 ? -0.764 -2.648 19.971 1.00 74.94 208 GLY A N 1
ATOM 1722 C CA . GLY A 1 208 ? -0.500 -4.054 20.282 1.00 74.94 208 GLY A CA 1
ATOM 1723 C C . GLY A 1 208 ? -1.110 -4.507 21.612 1.00 74.94 208 GLY A C 1
ATOM 1724 O O . GLY A 1 208 ? -0.758 -5.576 22.096 1.00 74.94 208 GLY A O 1
ATOM 1725 N N . THR A 1 209 ? -2.007 -3.708 22.200 1.00 69.38 209 THR A N 1
ATOM 1726 C CA . THR A 1 209 ? -2.714 -4.022 23.453 1.00 69.38 209 THR A CA 1
ATOM 1727 C C . THR A 1 209 ? -3.858 -4.991 23.225 1.00 69.38 209 THR A C 1
ATOM 1729 O O . THR A 1 209 ? -4.195 -5.766 24.114 1.00 69.38 209 THR A O 1
ATOM 1732 N N . GLN A 1 210 ? -4.435 -5.002 22.019 1.00 65.00 210 GLN A N 1
ATOM 1733 C CA . GLN A 1 210 ? -5.390 -6.039 21.672 1.00 65.00 210 GLN A CA 1
ATOM 1734 C C . GLN A 1 210 ? -4.652 -7.373 21.612 1.00 65.00 210 GLN A C 1
ATOM 1736 O O . GLN A 1 210 ? -3.774 -7.559 20.764 1.00 65.00 210 GLN A O 1
ATOM 1741 N N . ALA A 1 211 ? -5.059 -8.328 22.448 1.00 63.31 211 ALA A N 1
ATOM 1742 C CA . ALA A 1 211 ? -4.769 -9.728 22.203 1.00 63.31 211 ALA A CA 1
ATOM 1743 C C . ALA A 1 211 ? -5.372 -10.072 20.831 1.00 63.31 211 ALA A C 1
ATOM 1745 O O . ALA A 1 211 ? -6.592 -10.196 20.661 1.00 63.31 211 ALA A O 1
ATOM 1746 N N . LYS A 1 212 ? -4.513 -10.054 19.805 1.00 60.53 212 LYS A N 1
ATOM 1747 C CA . LYS A 1 212 ? -4.920 -10.090 18.400 1.00 60.53 212 LYS A CA 1
ATOM 1748 C C . LYS A 1 212 ? -5.861 -11.264 18.190 1.00 60.53 212 LYS A C 1
ATOM 1750 O O . LYS A 1 212 ? -5.487 -12.413 18.382 1.00 60.53 212 LYS A O 1
ATOM 1755 N N . GLY A 1 213 ? -7.079 -10.957 17.764 1.00 66.12 213 GLY A N 1
ATOM 1756 C CA . GLY A 1 213 ? -8.030 -11.975 17.355 1.00 66.12 213 GLY A CA 1
ATOM 1757 C C . GLY A 1 213 ? -9.124 -12.315 18.355 1.00 66.12 213 GLY A C 1
ATOM 1758 O O . GLY A 1 213 ? -10.007 -13.045 17.947 1.00 66.12 213 GLY A O 1
ATOM 1759 N N . TRP A 1 214 ? -9.180 -11.762 19.571 1.00 74.88 214 TRP A N 1
ATOM 1760 C CA . TRP A 1 214 ? -10.272 -12.101 20.505 1.00 74.88 214 TRP A CA 1
ATOM 1761 C C . TRP A 1 214 ? -11.647 -11.795 19.912 1.00 74.88 214 TRP A C 1
ATOM 1763 O O . TRP A 1 214 ? -12.465 -12.693 19.736 1.00 74.88 214 TRP A O 1
ATOM 1773 N N . HIS A 1 215 ? -11.855 -10.561 19.452 1.00 74.56 215 HIS A N 1
ATOM 1774 C CA . HIS A 1 215 ? -13.093 -10.197 18.770 1.00 74.56 215 HIS A CA 1
ATOM 1775 C C . HIS A 1 215 ? -13.204 -10.847 17.379 1.00 74.56 215 HIS A C 1
ATOM 1777 O O . HIS A 1 215 ? -14.311 -11.094 16.920 1.00 74.56 215 HIS A O 1
ATOM 1783 N N . ASN A 1 216 ? -12.109 -11.198 16.697 1.00 72.62 216 ASN A N 1
ATOM 1784 C CA . ASN A 1 216 ? -12.178 -11.797 15.353 1.00 72.62 216 ASN A CA 1
ATOM 1785 C C . ASN A 1 216 ? -12.345 -13.330 15.354 1.00 72.62 216 ASN A C 1
ATOM 1787 O O . ASN A 1 216 ? -12.794 -13.879 14.353 1.00 72.62 216 ASN A O 1
ATOM 1791 N N . ALA A 1 217 ? -12.026 -14.027 16.446 1.00 68.50 217 ALA A N 1
ATOM 1792 C CA . ALA A 1 217 ? -11.981 -15.488 16.509 1.00 68.50 217 ALA A CA 1
ATOM 1793 C C . ALA A 1 217 ? -13.368 -16.130 16.358 1.00 68.50 217 ALA A C 1
ATOM 1795 O O . ALA A 1 217 ? -13.499 -17.149 15.685 1.00 68.50 217 ALA A O 1
ATOM 1796 N N . CYS A 1 218 ? -14.419 -15.491 16.882 1.00 61.59 218 CYS A N 1
ATOM 1797 C CA . CYS A 1 218 ? -15.788 -16.009 16.785 1.00 61.59 218 CYS A CA 1
ATOM 1798 C C . CYS A 1 218 ? -16.448 -15.828 15.404 1.00 61.59 218 CYS A C 1
ATOM 1800 O O . CYS A 1 218 ? -17.530 -16.360 15.185 1.00 61.59 218 CYS A O 1
ATOM 1802 N N . GLN A 1 219 ? -15.826 -15.136 14.434 1.00 58.00 219 GLN A N 1
ATOM 1803 C CA . GLN A 1 219 ? -16.423 -14.988 13.091 1.00 58.00 219 GLN A CA 1
ATOM 1804 C C . GLN A 1 219 ? -16.562 -16.310 12.327 1.00 58.00 219 GLN A C 1
ATOM 1806 O O . GLN A 1 219 ? -17.349 -16.377 11.390 1.00 58.00 219 GLN A O 1
ATOM 1811 N N . LYS A 1 220 ? -15.798 -17.347 12.693 1.00 52.56 220 LYS A N 1
ATOM 1812 C CA . LYS A 1 220 ? -15.791 -18.626 11.968 1.00 52.56 220 LYS A CA 1
ATOM 1813 C C . LYS A 1 220 ? -16.928 -19.581 12.347 1.00 52.56 220 LYS A C 1
ATOM 1815 O O . LYS A 1 220 ? -17.114 -20.555 11.629 1.00 52.56 220 LYS A O 1
ATOM 1820 N N . TYR A 1 221 ? -17.674 -19.307 13.418 1.00 47.16 221 TYR A N 1
ATOM 1821 C CA . TYR A 1 221 ? -18.662 -20.244 13.972 1.00 47.16 221 TYR A CA 1
ATOM 1822 C C . TYR A 1 221 ? -20.120 -19.808 13.802 1.00 47.16 221 TYR A C 1
ATOM 1824 O O . TYR A 1 221 ? -21.016 -20.515 14.240 1.00 47.16 221 TYR A O 1
ATOM 1832 N N . VAL A 1 222 ? -20.368 -18.674 13.141 1.00 45.09 222 VAL A N 1
ATOM 1833 C CA . VAL A 1 222 ? -21.723 -18.255 12.764 1.00 45.09 222 VAL A CA 1
ATOM 1834 C C . VAL A 1 222 ? -21.944 -18.673 11.309 1.00 45.09 222 VAL A C 1
ATOM 1836 O O . VAL A 1 222 ? -21.577 -17.944 10.385 1.00 45.09 222 VAL A O 1
ATOM 1839 N N . ARG A 1 223 ? -22.450 -19.892 11.116 1.00 37.66 223 ARG A N 1
ATOM 1840 C CA . ARG A 1 223 ? -23.076 -20.359 9.875 1.00 37.66 223 ARG A CA 1
ATOM 1841 C C . ARG A 1 223 ? -24.497 -20.772 10.190 1.00 37.66 223 ARG A C 1
ATOM 1843 O O . ARG A 1 223 ? -24.656 -21.469 11.212 1.00 37.66 223 ARG A O 1
#

Organism: NCBI:txid210454

Foldseek 3Di:
DPPPVPPVQPCPQLFNVLLVVVVVVCVVVVHDPVRNVCCVVVCVSPLVNSCCVQPNPDDSVLQSVLVRLVSVVPPDPVVVVPDDPHDSNVSVVVSVVVVVVVVVVVVVVVVVVVVVVVVVLVVLLVVLVVCLVFLQDFDFADPVRQVVVQVPDDPVLRWDAFPLRDTQAAGRTPRDPRHSPGQQDPCCVVPVHHVRVVVVCVSCVSVVSPPPCSNPVRPVPDD

Secondary structure (DSSP, 8-state):
-------------HHHHHHHHHHHHHHHTT--HHHHHHHHHTTSS-HHHHHHHHSTTS-HHHHHHHHHHHHHH--SGGGGSS---S-HHHHHHHHHHHHHHHHHHHHHHHHHHHHHHHHHHHHHHHHHHGGGGT-SSPPP--HHHHHHHHTTS-TTS---B-TTS-BSSBB--TTSTTBT-B---HHHHHHT--HHHHHHTHHHHHHT-S-TTHHHHGGGS--